Protein AF-A0A8C6PSN4-F1 (afdb_monomer_lite)

Secondary structure (DSSP, 8-state):
-PPPPHHHHHHHHHHHHTT--HHHHHHHTT--HHHHHHHHHHHHHHS--SPPPPPPPPPSS-HHHHHHHHHHHHH-TT--HHHHHHH-B-GGGPBPPHHHHHHHHHHTT----PPP------HHHHHHHHHHHHHHTT--HHHHTTPPP-------SSS--SS-THHHHHHHHHHHHHHHHHHHHHHHHHHHHHHHHHHHHHHHHHHHHHHHHHHIIIIIHHHHHHHHHHHHHHHHHHHHHHHHHHHHHHHHHHHHHHHHHHHHHHHHHHHHHHHHHHHHHHHHHHHHHHHHHHHHHHHHHHHHHHHHHHHHHHHHHHHHHHHHHHHHHHHHTTTHHHHTTT------

Organism: Nothobranchius furzeri (NCBI:txid105023)

Foldseek 3Di:
DDDDDLVLLVVLVVCVVVVDDLVVSCVVSVHDSVNSVVSNVCCVVPVDN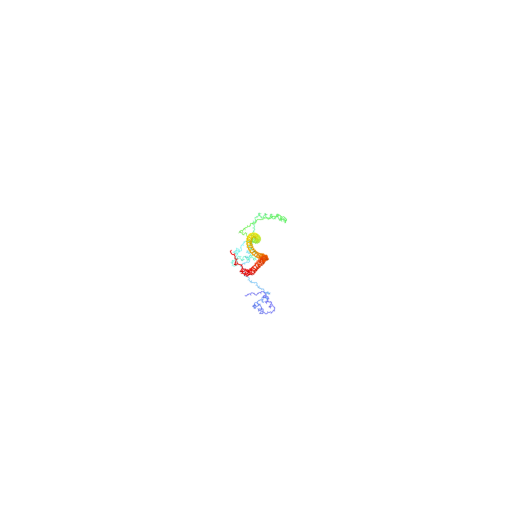DDDDDDDDDDQADPVLLVVLQVVCVVPVPDQLQVSQQVDQTPPRDRGDSVSSVVSCVVVVNDDDDDDDDPDQDPVNVVVVVVVCVVCVPPDPVVVVPDDDDDDDDDDDPDDPPPDPPCVVCVCVVCVVVVVVCCCVCCCVVVCVCCVCCVCVVCCVVVVVVVVVCCCVCVVVVVVVVVVVVCCVCVVCVCCVVVCCVVVVVCVCVVVVVVCVVVCVVVCVVCVVVVVVVVVVVCCVCCVVVVCVVVVVVVVVVVCVVCVVCCVVCVVVVVVVVVVPVVPVVVVVPDVVPDPPDPDPDDD

Sequence (348 aa):
MPQMPQALRECAIGMLTAGMSTRSVARALNVHFSTNSRLQRCFREYGSTSNRPHNRRRRVTTPAQDLHIQQVHLQDRLRPASQTAAETIGLQNQIISAQTVRNRLREAQLHARHPQRGLDLTPAHRRNRLERANAHIRWHLARWRGVLFTDESRFTLFRADGRICLHTYIHTYIHTYIHTYIQIYIHTYIHTYICLYIHTYIHTYIHTYIHTYIHLLIHTYIHTYIHTYIHTYIHTFAYTYIHILIHTYIYVCMYVCMYVCMYVCMYVCMYVCMYVCMHAYMHTYIHAYIYTYMYVCMHVCMHTYIHAYIHTYIHAYMHTYIHTYIHTYIHTYIHTYVYVCMYKYMYV

InterPro domains:
  IPR002492 Transposase, Tc1-like [PF01498] (93-137)
  IPR009057 Homedomain-like superfamily [SSF46689] (3-107)
  IPR036397 Ribonuclease H superfamily [G3DSA:3.30.420.10] (111-215)

Structure (mmCIF, N/CA/C/O backbone):
data_AF-A0A8C6PSN4-F1
#
_entry.id   AF-A0A8C6PSN4-F1
#
loop_
_atom_site.group_PDB
_atom_site.id
_atom_site.type_symbol
_atom_site.label_atom_id
_atom_site.label_alt_id
_atom_site.label_comp_id
_atom_site.label_asym_id
_atom_site.label_entity_id
_atom_site.label_seq_id
_atom_site.pdbx_PDB_ins_code
_atom_site.Cartn_x
_atom_site.Cartn_y
_atom_site.Cartn_z
_atom_site.occupancy
_atom_site.B_iso_or_equiv
_atom_site.auth_seq_id
_atom_site.auth_comp_id
_atom_site.auth_asym_id
_atom_site.auth_atom_id
_atom_site.pdbx_PDB_model_num
ATOM 1 N N . MET A 1 1 ? 11.276 -20.905 58.241 1.00 44.88 1 MET A N 1
ATOM 2 C CA . MET A 1 1 ? 11.661 -22.002 57.326 1.00 44.88 1 MET A CA 1
ATOM 3 C C . MET A 1 1 ? 10.583 -22.159 56.267 1.00 44.88 1 MET A C 1
ATOM 5 O O . MET A 1 1 ? 9.414 -22.074 56.638 1.00 44.88 1 MET A O 1
ATOM 9 N N . PRO A 1 2 ? 10.944 -22.343 54.987 1.00 61.19 2 PRO A N 1
ATOM 10 C CA . PRO A 1 2 ? 9.972 -22.625 53.935 1.00 61.19 2 PRO A CA 1
ATOM 11 C C . PRO A 1 2 ? 9.193 -23.905 54.264 1.00 61.19 2 PRO A C 1
ATOM 13 O O . PRO A 1 2 ? 9.747 -24.859 54.814 1.00 61.19 2 PRO A O 1
ATOM 16 N N . GLN A 1 3 ? 7.887 -23.899 53.989 1.00 74.00 3 GLN A N 1
ATOM 17 C CA . GLN A 1 3 ? 7.038 -25.068 54.214 1.00 74.00 3 GLN A CA 1
ATOM 18 C C . GLN A 1 3 ? 7.372 -26.149 53.185 1.00 74.00 3 GLN A C 1
ATOM 20 O O . GLN A 1 3 ? 7.525 -25.848 52.003 1.00 74.00 3 GLN A O 1
ATOM 25 N N . MET A 1 4 ? 7.460 -27.406 53.630 1.00 80.56 4 MET A N 1
ATOM 26 C CA . MET A 1 4 ? 7.663 -28.540 52.730 1.00 80.56 4 MET A CA 1
ATOM 27 C C . MET A 1 4 ? 6.480 -28.635 51.741 1.00 80.56 4 MET A C 1
ATOM 29 O O . MET A 1 4 ? 5.333 -28.694 52.203 1.00 80.56 4 MET A O 1
ATOM 33 N N . PRO A 1 5 ? 6.735 -28.664 50.419 1.00 87.38 5 PRO A N 1
ATOM 34 C CA . PRO A 1 5 ? 5.725 -28.900 49.389 1.00 87.38 5 PRO A CA 1
ATOM 35 C C . PRO A 1 5 ? 4.905 -30.168 49.644 1.00 87.38 5 PRO A C 1
ATOM 37 O O . PRO A 1 5 ? 5.421 -31.150 50.177 1.00 87.38 5 PRO A O 1
ATOM 40 N N . GLN A 1 6 ? 3.636 -30.170 49.226 1.00 86.75 6 GLN A N 1
ATOM 41 C CA . GLN A 1 6 ? 2.722 -31.292 49.472 1.00 86.75 6 GLN A CA 1
ATOM 42 C C . GLN A 1 6 ? 3.244 -32.621 48.901 1.00 86.75 6 GLN A C 1
ATOM 44 O O . GLN A 1 6 ? 3.261 -33.610 49.626 1.00 86.75 6 GLN A O 1
ATOM 49 N N . ALA A 1 7 ? 3.771 -32.617 47.673 1.00 87.50 7 ALA A N 1
ATOM 50 C CA . ALA A 1 7 ? 4.347 -33.807 47.044 1.00 87.50 7 ALA A CA 1
ATOM 51 C C . ALA A 1 7 ? 5.521 -34.396 47.850 1.00 87.50 7 ALA A C 1
ATOM 53 O O . ALA A 1 7 ? 5.628 -35.608 48.013 1.00 87.50 7 ALA A O 1
ATOM 54 N N . LEU A 1 8 ? 6.375 -33.538 48.423 1.00 88.50 8 LEU A N 1
ATOM 55 C CA . LEU A 1 8 ? 7.483 -33.982 49.272 1.00 88.50 8 LEU A CA 1
ATOM 56 C C . LEU A 1 8 ? 6.991 -34.547 50.611 1.00 88.50 8 LEU A C 1
ATOM 58 O O . LEU A 1 8 ? 7.598 -35.482 51.126 1.00 88.50 8 LEU A O 1
ATOM 62 N N . ARG A 1 9 ? 5.871 -34.046 51.151 1.00 88.38 9 ARG A N 1
ATOM 63 C CA . ARG A 1 9 ? 5.246 -3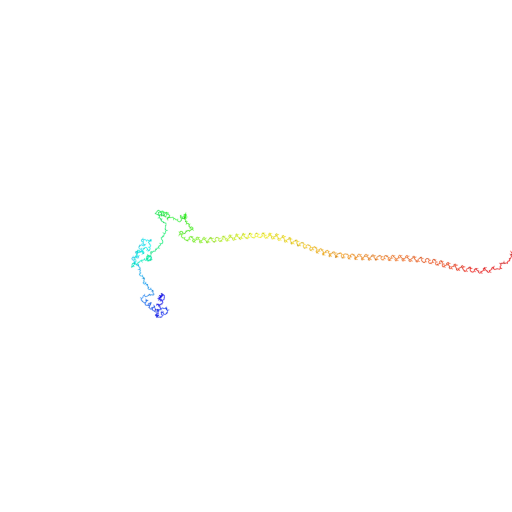4.618 52.356 1.00 88.38 9 ARG A CA 1
ATOM 64 C C . ARG A 1 9 ? 4.660 -36.001 52.101 1.00 88.38 9 ARG A C 1
ATOM 66 O O . ARG A 1 9 ? 4.833 -36.900 52.918 1.00 88.38 9 ARG A O 1
ATOM 73 N N . GLU A 1 10 ? 3.975 -36.171 50.978 1.00 90.06 10 GLU A N 1
ATOM 74 C CA . GLU A 1 10 ? 3.399 -37.457 50.575 1.00 90.06 10 GLU A CA 1
ATOM 75 C C . GLU A 1 10 ? 4.500 -38.478 50.279 1.00 90.06 10 GLU A C 1
ATOM 77 O O . GLU A 1 10 ? 4.451 -39.593 50.792 1.00 90.06 10 GLU A O 1
ATOM 82 N N . CYS A 1 11 ? 5.557 -38.065 49.574 1.00 90.12 11 CYS A N 1
ATOM 83 C CA . CYS A 1 11 ? 6.741 -38.885 49.332 1.00 90.12 11 CYS A CA 1
ATOM 84 C C . CYS A 1 11 ? 7.441 -39.291 50.642 1.00 90.12 11 CYS A C 1
ATOM 86 O O . CYS A 1 11 ? 7.750 -40.466 50.839 1.00 90.12 11 CYS A O 1
ATOM 88 N N . ALA A 1 12 ? 7.616 -38.354 51.585 1.00 89.31 12 ALA A N 1
ATOM 89 C CA . ALA A 1 12 ? 8.184 -38.644 52.901 1.00 89.31 12 ALA A CA 1
ATOM 90 C C . ALA A 1 12 ? 7.364 -39.691 53.666 1.00 89.31 12 ALA A C 1
ATOM 92 O O . ALA A 1 12 ? 7.932 -40.598 54.268 1.00 89.31 12 ALA A O 1
ATOM 93 N N . ILE A 1 13 ? 6.033 -39.594 53.637 1.00 89.31 13 ILE A N 1
ATOM 94 C CA . ILE A 1 13 ? 5.151 -40.564 54.295 1.00 89.31 13 ILE A CA 1
ATOM 95 C C . ILE A 1 13 ? 5.157 -41.911 53.563 1.00 89.31 13 ILE A C 1
ATOM 97 O O . ILE A 1 13 ? 5.203 -42.944 54.227 1.00 89.31 13 ILE A O 1
ATOM 101 N N . GLY A 1 14 ? 5.201 -41.924 52.229 1.00 90.06 14 GLY A N 1
ATOM 102 C CA . GLY A 1 14 ? 5.374 -43.141 51.429 1.00 90.06 14 GLY A CA 1
ATOM 103 C C . GLY A 1 14 ? 6.663 -43.890 51.785 1.00 90.06 14 GLY A C 1
ATOM 104 O O . GLY A 1 14 ? 6.638 -45.079 52.082 1.00 90.06 14 GLY A O 1
ATOM 105 N N . MET A 1 15 ? 7.788 -43.179 51.880 1.00 90.62 15 MET A N 1
ATOM 106 C CA . MET A 1 15 ? 9.064 -43.769 52.300 1.00 90.62 15 MET A CA 1
ATOM 107 C C . MET A 1 15 ? 9.024 -44.292 53.747 1.00 90.62 15 MET A C 1
ATOM 109 O O . MET A 1 15 ? 9.556 -45.360 54.044 1.00 90.62 15 MET A O 1
ATOM 113 N N . LEU A 1 16 ? 8.370 -43.566 54.659 1.00 89.25 16 LEU A N 1
ATOM 114 C CA . LEU A 1 16 ? 8.221 -43.984 56.058 1.00 89.25 16 LEU A CA 1
ATOM 115 C C . LEU A 1 16 ? 7.279 -45.185 56.232 1.00 89.25 16 LEU A C 1
ATOM 117 O O . LEU A 1 16 ? 7.489 -45.990 57.136 1.00 89.25 16 LEU A O 1
ATOM 121 N N . THR A 1 17 ? 6.242 -45.303 55.400 1.00 88.25 17 THR A N 1
ATOM 122 C CA . THR A 1 17 ? 5.313 -46.449 55.399 1.00 88.25 17 THR A CA 1
ATOM 123 C C . THR A 1 17 ? 5.934 -47.681 54.746 1.00 88.25 17 THR A C 1
ATOM 125 O O . THR A 1 17 ? 5.687 -48.788 55.210 1.00 88.25 17 THR A O 1
ATOM 128 N N . ALA A 1 18 ? 6.840 -47.493 53.781 1.00 90.69 18 ALA A N 1
ATOM 129 C CA . ALA A 1 18 ? 7.687 -48.545 53.214 1.00 90.69 18 ALA A CA 1
ATOM 130 C C . ALA A 1 18 ? 8.781 -49.068 54.177 1.00 90.69 18 ALA A C 1
ATOM 132 O O . ALA A 1 18 ? 9.614 -49.879 53.783 1.00 90.69 18 ALA A O 1
ATOM 133 N N . GLY A 1 19 ? 8.810 -48.605 55.434 1.00 88.38 19 GLY A N 1
ATOM 134 C CA . GLY A 1 19 ? 9.728 -49.092 56.469 1.00 88.38 19 GLY A CA 1
ATOM 135 C C . GLY A 1 19 ? 11.086 -48.383 56.527 1.00 88.38 19 GLY A C 1
ATOM 136 O O . GLY A 1 19 ? 11.951 -48.790 57.302 1.00 88.38 19 GLY A O 1
ATOM 137 N N . MET A 1 20 ? 11.302 -47.306 55.760 1.00 90.56 20 MET A N 1
ATOM 138 C CA . MET A 1 20 ? 12.556 -46.546 55.830 1.00 90.56 20 MET A CA 1
ATOM 139 C C . MET A 1 20 ? 12.675 -45.766 57.148 1.00 90.56 20 MET A C 1
ATOM 141 O O . MET A 1 20 ? 11.706 -45.198 57.656 1.00 90.56 20 MET A O 1
ATOM 145 N N . SER A 1 21 ? 13.895 -45.661 57.688 1.00 90.06 21 SER A N 1
ATOM 146 C CA . SER A 1 21 ? 14.136 -44.881 58.910 1.00 90.06 21 SER A CA 1
ATOM 147 C C . SER A 1 21 ? 13.915 -43.378 58.683 1.00 90.06 21 SER A C 1
ATOM 149 O O . SER A 1 21 ? 14.256 -42.833 57.630 1.00 90.06 21 SER A O 1
ATOM 151 N N . THR A 1 22 ? 13.431 -42.660 59.701 1.00 88.12 22 THR A N 1
ATOM 152 C CA . THR A 1 22 ? 13.202 -41.200 59.633 1.00 88.12 22 THR A CA 1
ATOM 153 C C . THR A 1 22 ? 14.457 -40.403 59.274 1.00 88.12 22 THR A C 1
ATOM 155 O O . THR A 1 22 ? 14.359 -39.380 58.594 1.00 88.12 22 THR A O 1
ATOM 158 N N . ARG A 1 23 ? 15.643 -40.885 59.672 1.00 88.12 23 ARG A N 1
ATOM 159 C CA . ARG A 1 23 ? 16.946 -40.305 59.306 1.00 88.12 23 ARG A CA 1
ATOM 160 C C . ARG A 1 23 ? 17.314 -40.565 57.845 1.00 88.12 23 ARG A C 1
ATOM 162 O O . ARG A 1 23 ? 17.850 -39.667 57.202 1.00 88.12 23 ARG A O 1
ATOM 169 N N . SER A 1 24 ? 17.004 -41.745 57.313 1.00 88.50 24 SER A N 1
ATOM 170 C CA . SER A 1 24 ? 17.227 -42.072 55.899 1.00 88.50 24 SER A CA 1
ATOM 171 C C . SER A 1 24 ? 16.339 -41.221 54.992 1.00 88.50 24 SER A C 1
ATOM 173 O O . SER A 1 24 ? 16.831 -40.634 54.035 1.00 88.50 24 SER A O 1
ATOM 175 N N . VAL A 1 25 ? 15.060 -41.062 55.349 1.00 89.25 25 VAL A N 1
ATOM 176 C CA . VAL A 1 25 ? 14.109 -40.212 54.609 1.00 89.25 25 VAL A CA 1
ATOM 177 C C . VAL A 1 25 ? 14.499 -38.731 54.680 1.00 89.25 25 VAL A C 1
ATOM 179 O O . VAL A 1 25 ? 14.405 -38.012 53.691 1.00 89.25 25 VAL A O 1
ATOM 182 N N . ALA A 1 26 ? 14.994 -38.267 55.832 1.00 89.69 26 ALA A N 1
ATOM 183 C CA . ALA A 1 26 ? 15.515 -36.907 56.000 1.00 89.69 26 ALA A CA 1
ATOM 184 C C . ALA A 1 26 ? 16.710 -36.611 55.079 1.00 89.69 26 ALA A C 1
ATOM 186 O O . ALA A 1 26 ? 16.761 -35.549 54.461 1.00 89.69 26 ALA A O 1
ATOM 187 N N . ARG A 1 27 ? 17.637 -37.569 54.945 1.00 88.81 27 ARG A N 1
ATOM 188 C CA . ARG A 1 27 ? 18.775 -37.469 54.019 1.00 88.81 27 ARG A CA 1
ATOM 189 C C . ARG A 1 27 ? 18.330 -37.523 52.557 1.00 88.81 27 ARG A C 1
ATOM 191 O O . ARG A 1 27 ? 18.785 -36.701 51.775 1.00 88.81 27 ARG A O 1
ATOM 198 N N . ALA A 1 28 ? 17.419 -38.435 52.212 1.00 88.12 28 ALA A N 1
ATOM 199 C CA . ALA A 1 28 ? 16.929 -38.612 50.844 1.00 88.12 28 ALA A CA 1
ATOM 200 C C . ALA A 1 28 ? 16.173 -37.382 50.314 1.00 88.12 28 ALA A C 1
ATOM 202 O O . ALA A 1 28 ? 16.332 -37.012 49.157 1.00 88.12 28 ALA A O 1
ATOM 203 N N . LEU A 1 29 ? 15.376 -36.730 51.166 1.00 87.19 29 LEU A N 1
ATOM 204 C CA . LEU A 1 29 ? 14.575 -35.563 50.784 1.00 87.19 29 LEU A CA 1
ATOM 205 C C . LEU A 1 29 ? 15.259 -34.225 51.094 1.00 87.19 29 LEU A C 1
ATOM 207 O O . LEU A 1 29 ? 14.655 -33.178 50.876 1.00 87.19 29 LEU A O 1
ATOM 211 N N . ASN A 1 30 ? 16.492 -34.248 51.612 1.00 89.00 30 ASN A N 1
ATOM 212 C CA . ASN A 1 30 ? 17.239 -33.075 52.072 1.00 89.00 30 ASN A CA 1
ATOM 213 C C . ASN A 1 30 ? 16.424 -32.166 53.018 1.00 89.00 30 ASN A C 1
ATOM 215 O O . ASN A 1 30 ? 16.378 -30.943 52.878 1.00 89.00 30 ASN A O 1
ATOM 219 N N . VAL A 1 31 ? 15.735 -32.774 53.987 1.00 86.44 31 VAL A N 1
ATOM 220 C CA . VAL A 1 31 ? 14.931 -32.059 54.985 1.00 86.44 31 VAL A CA 1
ATOM 221 C C . VAL A 1 31 ? 15.378 -32.460 56.382 1.00 86.44 31 VAL A C 1
ATOM 223 O O . VAL A 1 31 ? 15.663 -33.621 56.658 1.00 86.44 31 VAL A O 1
ATOM 226 N N . HIS A 1 32 ? 15.381 -31.500 57.306 1.00 88.69 32 HIS A N 1
ATOM 227 C CA . HIS A 1 32 ? 15.704 -31.759 58.702 1.00 88.69 32 HIS A CA 1
ATOM 228 C C . HIS A 1 32 ? 14.810 -32.855 59.317 1.00 88.69 32 HIS A C 1
ATOM 230 O O . HIS A 1 32 ? 13.582 -32.830 59.190 1.00 88.69 32 HIS A O 1
ATOM 236 N N . PHE A 1 33 ? 15.417 -33.798 60.044 1.00 86.44 33 PHE A N 1
ATOM 237 C CA . PHE A 1 33 ? 14.738 -34.986 60.581 1.00 86.44 33 PHE A CA 1
ATOM 238 C C . PHE A 1 33 ? 13.505 -34.659 61.441 1.00 86.44 33 PHE A C 1
ATOM 240 O O . PHE A 1 33 ? 12.522 -35.402 61.429 1.00 86.44 33 PHE A O 1
ATOM 247 N N . SER A 1 34 ? 13.529 -33.532 62.165 1.00 88.56 34 SER A N 1
ATOM 248 C CA . SER A 1 34 ? 12.411 -33.097 63.009 1.00 88.56 34 SER A CA 1
ATOM 249 C C . SER A 1 34 ? 11.162 -32.748 62.196 1.00 88.56 34 SER A C 1
ATOM 251 O O . SER A 1 34 ? 10.052 -32.951 62.682 1.00 88.56 34 SER A O 1
ATOM 253 N N . THR A 1 35 ? 11.311 -32.289 60.952 1.00 87.12 35 THR A N 1
ATOM 254 C CA . THR A 1 35 ? 10.189 -32.020 60.045 1.00 87.12 35 THR A CA 1
ATOM 255 C C . THR A 1 35 ? 9.504 -33.322 59.642 1.00 87.12 35 THR A C 1
ATOM 257 O O . THR A 1 35 ? 8.283 -33.409 59.740 1.00 87.12 35 THR A O 1
ATOM 260 N N . ASN A 1 36 ? 10.272 -34.359 59.290 1.00 87.88 36 ASN A N 1
ATOM 261 C CA . ASN A 1 36 ? 9.729 -35.680 58.955 1.00 87.88 36 ASN A CA 1
ATOM 262 C C . ASN A 1 36 ? 9.119 -36.374 60.177 1.00 87.88 36 ASN A C 1
ATOM 264 O O . ASN A 1 36 ? 8.066 -36.989 60.069 1.00 87.88 36 ASN A O 1
ATOM 268 N N . SER A 1 37 ? 9.725 -36.216 61.357 1.00 87.44 37 SER A N 1
ATOM 269 C CA . SER A 1 37 ? 9.168 -36.725 62.615 1.00 87.44 37 SER A CA 1
ATOM 270 C C . SER A 1 37 ? 7.828 -36.059 62.963 1.00 87.44 37 SER A C 1
ATOM 272 O O . SER A 1 37 ? 6.856 -36.748 63.274 1.00 87.44 37 SER A O 1
ATOM 274 N N . ARG A 1 38 ? 7.734 -34.725 62.839 1.00 87.38 38 ARG A N 1
ATOM 275 C CA . ARG A 1 38 ? 6.472 -33.988 63.026 1.00 87.38 38 ARG A CA 1
ATOM 276 C C . ARG A 1 38 ? 5.431 -34.388 61.986 1.00 87.38 38 ARG A C 1
ATOM 278 O O . ARG A 1 38 ? 4.275 -34.562 62.350 1.00 87.38 38 ARG A O 1
ATOM 285 N N . LEU A 1 39 ? 5.835 -34.553 60.728 1.00 87.69 39 LEU A N 1
ATOM 286 C CA . LEU A 1 39 ? 4.959 -34.981 59.641 1.00 87.69 39 LEU A CA 1
ATOM 287 C C . LEU A 1 39 ? 4.409 -36.393 59.881 1.00 87.69 39 LEU A C 1
ATOM 289 O O . LEU A 1 39 ? 3.204 -36.591 59.774 1.00 87.69 39 LEU A O 1
ATOM 293 N N . GLN A 1 40 ? 5.261 -37.344 60.271 1.00 88.31 40 GLN A N 1
ATOM 294 C CA . GLN A 1 40 ? 4.860 -38.712 60.600 1.00 88.31 40 GLN A CA 1
ATOM 295 C C . GLN A 1 40 ? 3.883 -38.744 61.777 1.00 88.31 40 GLN A C 1
ATOM 297 O O . GLN A 1 40 ? 2.886 -39.458 61.725 1.00 88.31 40 GLN A O 1
ATOM 302 N N . ARG A 1 41 ? 4.142 -37.946 62.821 1.00 87.50 41 ARG A N 1
ATOM 303 C CA . ARG A 1 41 ? 3.228 -37.804 63.959 1.00 87.50 41 ARG A CA 1
ATOM 304 C C . ARG A 1 41 ? 1.878 -37.235 63.522 1.00 87.50 41 ARG A C 1
ATOM 306 O O . ARG A 1 41 ? 0.852 -37.839 63.806 1.00 87.50 41 ARG A O 1
ATOM 313 N N . CYS A 1 42 ? 1.877 -36.133 62.772 1.00 83.94 42 CYS A N 1
ATOM 314 C CA . CYS A 1 42 ? 0.649 -35.542 62.239 1.00 83.94 42 CYS A CA 1
ATOM 315 C C . CYS A 1 42 ? -0.129 -36.523 61.345 1.00 83.94 42 CYS A C 1
ATOM 317 O O . CYS A 1 42 ? -1.353 -36.561 61.410 1.00 83.94 42 CYS A O 1
ATOM 319 N N . PHE A 1 43 ? 0.561 -37.329 60.535 1.00 88.31 43 PHE A N 1
ATOM 320 C CA . PHE A 1 43 ? -0.084 -38.326 59.686 1.00 88.31 43 PHE A CA 1
ATOM 321 C C . PHE A 1 43 ? -0.694 -39.475 60.495 1.00 88.31 43 PHE A C 1
ATOM 323 O O . PHE A 1 43 ? -1.811 -39.883 60.209 1.00 88.31 43 PHE A O 1
ATOM 330 N N . ARG A 1 44 ? -0.015 -39.956 61.544 1.00 86.56 44 ARG A N 1
ATOM 331 C CA . ARG A 1 44 ? -0.570 -40.981 62.445 1.00 86.56 44 ARG A CA 1
ATOM 332 C C . ARG A 1 44 ? -1.795 -40.489 63.213 1.00 86.56 44 ARG A C 1
ATOM 334 O O . ARG A 1 44 ? -2.723 -41.257 63.414 1.00 86.56 44 ARG A O 1
ATOM 341 N N . GLU A 1 45 ? -1.790 -39.229 63.642 1.00 87.25 45 GLU A N 1
ATOM 342 C CA . GLU A 1 45 ? -2.878 -38.661 64.447 1.00 87.25 45 GLU A CA 1
ATOM 343 C C . GLU A 1 45 ? -4.110 -38.260 63.613 1.00 87.25 45 GLU A C 1
ATOM 345 O O . GLU A 1 45 ? -5.226 -38.361 64.107 1.00 87.25 45 GLU A O 1
ATOM 350 N N . TYR A 1 46 ? -3.937 -37.798 62.366 1.00 83.50 46 TYR A N 1
ATOM 351 C CA . TYR A 1 46 ? -5.034 -37.204 61.575 1.00 83.50 46 TYR A CA 1
ATOM 352 C C . TYR A 1 46 ? -5.205 -37.796 60.170 1.00 83.50 46 TYR A C 1
ATOM 354 O O . TYR A 1 46 ? -6.090 -37.362 59.437 1.00 83.50 46 TYR A O 1
ATOM 362 N N . GLY A 1 47 ? -4.338 -38.717 59.741 1.00 82.75 47 GLY A N 1
ATOM 363 C CA . GLY A 1 47 ? -4.406 -39.354 58.420 1.00 82.75 47 GLY A CA 1
ATOM 364 C C . GLY A 1 47 ? -4.167 -38.422 57.225 1.00 82.75 47 GLY A C 1
ATOM 365 O O . GLY A 1 47 ? -4.387 -38.826 56.089 1.00 82.75 47 GLY A O 1
ATOM 366 N N . SER A 1 48 ? -3.733 -37.174 57.444 1.00 84.12 48 SER A N 1
ATOM 367 C CA . SER A 1 48 ? -3.594 -36.167 56.384 1.00 84.12 48 SER A CA 1
ATOM 368 C C . SER A 1 48 ? -2.216 -35.513 56.360 1.00 84.12 48 SER A C 1
ATOM 370 O O . SER A 1 48 ? -1.611 -35.226 57.394 1.00 84.12 48 SER A O 1
ATOM 372 N N . THR A 1 49 ? -1.741 -35.238 55.145 1.00 81.62 49 THR A N 1
ATOM 373 C CA . THR A 1 49 ? -0.480 -34.538 54.846 1.00 81.62 49 THR A CA 1
ATOM 374 C C . THR A 1 49 ? -0.694 -33.045 54.578 1.00 81.62 49 THR A C 1
ATOM 376 O O . THR A 1 49 ? 0.266 -32.311 54.335 1.00 81.62 49 THR A O 1
ATOM 379 N N . SER A 1 50 ? -1.948 -32.583 54.589 1.00 82.44 50 SER A N 1
ATOM 380 C CA . SER A 1 50 ? -2.312 -31.213 54.231 1.00 82.44 50 SER A CA 1
ATOM 381 C C . SER A 1 50 ? -1.950 -30.209 55.324 1.00 82.44 50 SER A C 1
ATOM 383 O O . SER A 1 50 ? -1.964 -30.504 56.520 1.00 82.44 50 SER A O 1
ATOM 385 N N . ASN A 1 51 ? -1.648 -28.977 54.908 1.00 81.00 51 ASN A N 1
ATOM 386 C CA . ASN A 1 51 ? -1.455 -27.874 55.844 1.00 81.00 51 ASN A CA 1
ATOM 387 C C . ASN A 1 51 ? -2.771 -27.544 56.547 1.00 81.00 51 ASN A C 1
ATOM 389 O O . ASN A 1 51 ? -3.820 -27.457 55.912 1.00 81.00 51 ASN A O 1
ATOM 393 N N . ARG A 1 52 ? -2.699 -27.276 57.850 1.00 77.62 52 ARG A N 1
ATOM 394 C CA . ARG A 1 52 ? -3.860 -26.792 58.596 1.00 77.62 52 ARG A CA 1
ATOM 395 C C . ARG A 1 52 ? -4.158 -25.335 58.243 1.00 77.62 52 ARG A C 1
ATOM 397 O O . ARG A 1 52 ? -3.215 -24.559 58.054 1.00 77.62 52 ARG A O 1
ATOM 404 N N . PRO A 1 53 ? -5.442 -24.943 58.193 1.00 76.56 53 PRO A N 1
ATOM 405 C CA . PRO A 1 53 ? -5.804 -23.545 58.042 1.00 76.56 53 PRO A CA 1
ATOM 406 C C . PRO A 1 53 ? -5.229 -22.740 59.210 1.00 76.56 53 PRO A C 1
ATOM 408 O O . PRO A 1 53 ? -5.313 -23.142 60.370 1.00 76.56 53 PRO A O 1
ATOM 411 N N . HIS A 1 54 ? -4.608 -21.607 58.895 1.00 77.12 54 HIS A N 1
ATOM 412 C CA . HIS A 1 54 ? -4.071 -20.716 59.913 1.00 77.12 54 HIS A CA 1
ATOM 413 C C . HIS A 1 54 ? -5.204 -19.932 60.584 1.00 77.12 54 HIS A C 1
ATOM 415 O O . HIS A 1 54 ? -6.179 -19.558 59.923 1.00 77.12 54 HIS A O 1
ATOM 421 N N . ASN A 1 55 ? -5.055 -19.642 61.879 1.00 81.19 55 ASN A N 1
ATOM 422 C CA . ASN A 1 55 ? -5.985 -18.768 62.583 1.00 81.19 55 ASN A CA 1
ATOM 423 C C . ASN A 1 55 ? -6.015 -17.408 61.886 1.00 81.19 55 ASN A C 1
ATOM 425 O O . ASN A 1 55 ? -5.005 -16.709 61.791 1.00 81.19 55 ASN A O 1
ATOM 429 N N . ARG A 1 56 ? -7.188 -17.039 61.367 1.00 75.81 56 ARG A N 1
ATOM 430 C CA . ARG A 1 56 ? -7.378 -15.731 60.748 1.00 75.81 56 ARG A CA 1
ATOM 431 C C . ARG A 1 56 ? -7.406 -14.666 61.836 1.00 75.81 56 ARG A C 1
ATOM 433 O O . ARG A 1 56 ? -7.933 -14.879 62.928 1.00 75.81 56 ARG A O 1
ATOM 440 N N . ARG A 1 57 ? -6.869 -13.492 61.512 1.00 81.62 57 ARG A N 1
ATOM 441 C CA . ARG A 1 57 ? -6.992 -12.300 62.353 1.00 81.62 57 ARG A CA 1
ATOM 442 C C . ARG A 1 57 ? -8.475 -12.010 62.616 1.00 81.62 57 ARG A C 1
ATOM 444 O O . ARG A 1 57 ? -9.297 -12.124 61.705 1.00 81.62 57 ARG A O 1
ATOM 451 N N . ARG A 1 58 ? -8.808 -11.632 63.856 1.00 80.94 58 ARG A N 1
ATOM 452 C CA . ARG A 1 58 ? -10.176 -11.244 64.238 1.00 80.94 58 ARG A CA 1
ATOM 453 C C . ARG A 1 58 ? -10.657 -10.067 63.379 1.00 80.94 58 ARG A C 1
ATOM 455 O O . ARG A 1 58 ? -9.870 -9.181 63.044 1.00 80.94 58 ARG A O 1
ATOM 462 N N . ARG A 1 59 ? -11.941 -10.089 63.006 1.00 84.62 59 ARG A N 1
ATOM 463 C CA . ARG A 1 59 ? -12.593 -9.020 62.234 1.00 84.62 59 ARG A CA 1
ATOM 464 C C . ARG A 1 59 ? -12.791 -7.777 63.110 1.00 84.62 59 ARG A C 1
ATOM 466 O O . ARG A 1 59 ? -12.921 -7.894 64.323 1.00 84.62 59 ARG A O 1
ATOM 473 N N . VAL A 1 60 ? -12.820 -6.608 62.469 1.00 85.75 60 VAL A N 1
ATOM 474 C CA . VAL A 1 60 ? -13.084 -5.303 63.113 1.00 85.75 60 VAL A CA 1
ATOM 475 C C . VAL A 1 60 ? -14.588 -5.064 63.313 1.00 85.75 60 VAL A C 1
ATOM 477 O O . VAL A 1 60 ? -14.980 -4.274 64.164 1.00 85.75 60 VAL A O 1
ATOM 480 N N . THR A 1 61 ? -15.439 -5.761 62.558 1.00 86.94 61 THR A N 1
ATOM 481 C CA . THR A 1 61 ? -16.900 -5.645 62.626 1.00 86.94 61 THR A CA 1
ATOM 482 C C . THR A 1 61 ? -17.541 -6.862 63.285 1.00 86.94 61 THR A C 1
ATOM 484 O O . THR A 1 61 ? -17.011 -7.977 63.216 1.00 86.94 61 THR A O 1
ATOM 487 N N . THR A 1 62 ? -18.696 -6.650 63.920 1.00 89.31 62 THR A N 1
ATOM 488 C CA . THR A 1 62 ? -19.555 -7.733 64.419 1.00 89.31 62 THR A CA 1
ATOM 489 C C . THR A 1 62 ? -20.522 -8.224 63.337 1.00 89.31 62 THR A C 1
ATOM 491 O O . THR A 1 62 ? -20.859 -7.469 62.425 1.00 89.31 62 THR A O 1
ATOM 494 N N . PRO A 1 63 ? -21.047 -9.460 63.442 1.00 89.12 63 PRO A N 1
ATOM 495 C CA . PRO A 1 63 ? -22.080 -9.946 62.523 1.00 89.12 63 PRO A CA 1
ATOM 496 C C . PRO A 1 63 ? -23.326 -9.043 62.447 1.00 89.12 63 PRO A C 1
ATOM 498 O O . PRO A 1 63 ? -23.899 -8.884 61.374 1.00 89.12 63 PRO A O 1
ATOM 501 N N . ALA A 1 64 ? -23.720 -8.403 63.554 1.00 89.12 64 ALA A N 1
ATOM 502 C CA . ALA A 1 64 ? -24.844 -7.464 63.578 1.00 89.12 64 ALA A CA 1
ATOM 503 C C . ALA A 1 64 ? -24.547 -6.171 62.793 1.00 89.12 64 ALA A C 1
ATOM 505 O O . ALA A 1 64 ? -25.401 -5.676 62.061 1.00 89.12 64 ALA A O 1
ATOM 506 N N . GLN A 1 65 ? -23.318 -5.655 62.892 1.00 89.38 65 GLN A N 1
ATOM 507 C CA . GLN A 1 65 ? -22.866 -4.508 62.098 1.00 89.38 65 GLN A CA 1
ATOM 508 C C . GLN A 1 65 ? -22.777 -4.857 60.609 1.00 89.38 65 GLN A C 1
ATOM 510 O O . GLN A 1 65 ? -23.158 -4.045 59.770 1.00 89.38 65 GLN A O 1
ATOM 515 N N . ASP A 1 66 ? -22.331 -6.071 60.273 1.00 92.06 66 ASP A N 1
ATOM 516 C CA . ASP A 1 66 ? -22.285 -6.555 58.889 1.00 92.06 66 ASP A CA 1
ATOM 517 C C . ASP A 1 66 ? -23.695 -6.601 58.271 1.00 92.06 66 ASP A C 1
ATOM 519 O O . ASP A 1 66 ? -23.876 -6.170 57.131 1.00 92.06 66 ASP A O 1
ATOM 523 N N . LEU A 1 67 ? -24.704 -7.047 59.031 1.00 91.62 67 LEU A N 1
ATOM 524 C CA . LEU A 1 67 ? -26.110 -7.020 58.607 1.00 91.62 67 LEU A CA 1
ATOM 525 C C . LEU A 1 67 ? -26.639 -5.593 58.437 1.00 91.62 67 LEU A C 1
ATOM 527 O O . LEU A 1 67 ? -27.291 -5.301 57.435 1.00 91.62 67 LEU A O 1
ATOM 531 N N . HIS A 1 68 ? -26.324 -4.689 59.367 1.00 91.56 68 HIS A N 1
ATOM 532 C CA . HIS A 1 68 ? -26.711 -3.283 59.255 1.00 91.56 68 HIS A CA 1
ATOM 533 C C . HIS A 1 68 ? -26.126 -2.633 57.990 1.00 91.56 68 HIS A C 1
ATOM 535 O O . HIS A 1 68 ? -26.852 -2.006 57.218 1.00 91.56 68 HIS A O 1
ATOM 541 N N . ILE A 1 69 ? -24.835 -2.862 57.715 1.00 91.50 69 ILE A N 1
ATOM 542 C CA . ILE A 1 69 ? -24.158 -2.389 56.498 1.00 91.50 69 ILE A CA 1
ATOM 543 C C . ILE A 1 69 ? -24.887 -2.870 55.234 1.00 91.50 69 ILE A C 1
ATOM 545 O O . ILE A 1 69 ? -25.060 -2.089 54.294 1.00 91.50 69 ILE A O 1
ATOM 549 N N . GLN A 1 70 ? -25.316 -4.136 55.203 1.00 93.44 70 GLN A N 1
ATOM 550 C CA . GLN A 1 70 ? -26.051 -4.707 54.071 1.00 93.44 70 GLN A CA 1
ATOM 551 C C . GLN A 1 70 ? -27.435 -4.069 53.908 1.00 93.44 70 GLN A C 1
ATOM 553 O O . GLN A 1 70 ? -27.786 -3.653 52.806 1.00 93.44 70 GLN A O 1
ATOM 558 N N . GLN A 1 71 ? -28.208 -3.955 54.991 1.00 92.56 71 GLN A N 1
ATOM 559 C CA . GLN A 1 71 ? -29.567 -3.402 54.958 1.00 92.56 71 GLN A CA 1
ATOM 560 C C . GLN A 1 71 ? -29.591 -1.955 54.465 1.00 92.56 71 GLN A C 1
ATOM 562 O O . GLN A 1 71 ? -30.402 -1.614 53.605 1.00 92.56 71 GLN A O 1
ATOM 567 N N . VAL A 1 72 ? -28.660 -1.127 54.944 1.00 92.38 72 VAL A N 1
ATOM 568 C CA . VAL A 1 72 ? -28.558 0.281 54.541 1.00 92.38 72 VAL A CA 1
ATOM 569 C C . VAL A 1 72 ? -28.333 0.421 53.027 1.00 92.38 72 VAL A C 1
ATOM 571 O O . VAL A 1 72 ? -28.976 1.251 52.390 1.00 92.38 72 VAL A O 1
ATOM 574 N N . HIS A 1 73 ? -27.496 -0.431 52.423 1.00 93.31 73 HIS A N 1
ATOM 575 C CA . HIS A 1 73 ? -27.240 -0.404 50.973 1.00 93.31 73 HIS A CA 1
ATOM 576 C C . HIS A 1 73 ? -28.338 -1.084 50.135 1.00 93.31 73 HIS A C 1
ATOM 578 O O . HIS A 1 73 ? -28.406 -0.880 48.922 1.00 93.31 73 HIS A O 1
ATOM 584 N N . LEU A 1 74 ? -29.199 -1.905 50.747 1.00 92.50 74 LEU A N 1
ATOM 585 C CA . LEU A 1 74 ? -30.386 -2.455 50.083 1.00 92.50 74 LEU A CA 1
ATOM 586 C C . LEU A 1 74 ? -31.530 -1.436 50.025 1.00 92.50 74 LEU A C 1
ATOM 588 O O . LEU A 1 74 ? -32.247 -1.397 49.023 1.00 92.50 74 LEU A O 1
ATOM 592 N N . GLN A 1 75 ? -31.679 -0.624 51.075 1.00 92.44 75 GLN A N 1
ATOM 593 C CA . GLN A 1 75 ? -32.655 0.466 51.139 1.00 92.44 75 GLN A CA 1
ATOM 594 C C . GLN A 1 75 ? -32.255 1.630 50.228 1.00 92.44 75 GLN A C 1
ATOM 596 O O . GLN A 1 75 ? -33.065 2.083 49.423 1.00 92.44 75 GLN A O 1
ATOM 601 N N . ASP A 1 76 ? -30.995 2.064 50.304 1.00 91.25 76 ASP A N 1
ATOM 602 C CA . ASP A 1 76 ? -30.440 3.103 49.442 1.00 91.25 76 ASP A CA 1
ATOM 603 C C . ASP A 1 76 ? -29.274 2.552 48.616 1.00 91.25 76 ASP A C 1
ATOM 605 O O . ASP A 1 76 ? -28.130 2.452 49.066 1.00 91.25 76 ASP A O 1
ATOM 609 N N . ARG A 1 77 ? -29.578 2.205 47.363 1.00 88.38 77 ARG A N 1
ATOM 610 C CA . ARG A 1 77 ? -28.616 1.593 46.436 1.00 88.38 77 ARG A CA 1
ATOM 611 C C . ARG A 1 77 ? -27.547 2.563 45.928 1.00 88.38 77 ARG A C 1
ATOM 613 O O . ARG A 1 77 ? -26.572 2.102 45.336 1.00 88.38 77 ARG A O 1
ATOM 620 N N . LEU A 1 78 ? -27.737 3.875 46.093 1.00 89.56 78 LEU A N 1
ATOM 621 C CA . LEU A 1 78 ? -26.796 4.903 45.631 1.00 89.56 78 LEU A CA 1
ATOM 622 C C . LEU A 1 78 ? -25.880 5.407 46.751 1.00 89.56 78 LEU A C 1
ATOM 624 O O . LEU A 1 78 ? -24.955 6.177 46.484 1.00 89.56 78 LEU A O 1
ATOM 628 N N . ARG A 1 79 ? -26.095 4.942 47.986 1.00 90.50 79 ARG A N 1
ATOM 629 C CA . ARG A 1 79 ? -25.289 5.327 49.139 1.00 90.50 79 ARG A CA 1
ATOM 630 C C . ARG A 1 79 ? -23.818 4.919 48.961 1.00 90.50 79 ARG A C 1
ATOM 632 O O . ARG A 1 79 ? -23.528 3.758 48.651 1.00 90.50 79 ARG A O 1
ATOM 639 N N . PRO A 1 80 ? -22.856 5.830 49.185 1.00 92.44 80 PRO A N 1
ATOM 640 C CA . PRO A 1 80 ? -21.443 5.499 49.111 1.00 92.44 80 PRO A CA 1
ATOM 641 C C . PRO A 1 80 ? -20.968 4.770 50.375 1.00 92.44 80 PRO A C 1
ATOM 643 O O . PRO A 1 80 ? -21.275 5.152 51.504 1.00 92.44 80 PRO A O 1
ATOM 646 N N . ALA A 1 81 ? -20.097 3.777 50.188 1.00 92.19 81 ALA A N 1
ATOM 647 C CA . ALA A 1 81 ? -19.525 3.000 51.291 1.00 92.19 81 ALA A CA 1
ATOM 648 C C . ALA A 1 81 ? -18.717 3.843 52.303 1.00 92.19 81 ALA A C 1
ATOM 650 O O . ALA A 1 81 ? -18.519 3.406 53.433 1.00 92.19 81 ALA A O 1
ATOM 651 N N . SER A 1 82 ? -18.229 5.027 51.911 1.00 93.00 82 SER A N 1
ATOM 652 C CA . SER A 1 82 ? -17.544 5.972 52.806 1.00 93.00 82 SER A CA 1
ATOM 653 C C . SER A 1 82 ? -18.478 6.578 53.847 1.00 93.00 82 SER A C 1
ATOM 655 O O . SER A 1 82 ? -18.076 6.727 54.996 1.00 93.00 82 SER A O 1
ATOM 657 N N . GLN A 1 83 ? -19.718 6.879 53.463 1.00 92.56 83 GLN A N 1
ATOM 658 C CA . GLN A 1 83 ? -20.712 7.442 54.369 1.00 92.56 83 GLN A CA 1
ATOM 659 C C . GLN A 1 83 ? -21.110 6.414 55.428 1.00 92.56 83 GLN A C 1
ATOM 661 O O . GLN A 1 83 ? -21.031 6.696 56.618 1.00 92.56 83 GLN A O 1
ATOM 666 N N . THR A 1 84 ? -21.414 5.182 55.011 1.00 91.19 84 THR A N 1
ATOM 667 C CA . THR A 1 84 ? -21.710 4.097 55.958 1.00 91.19 84 THR A CA 1
ATOM 668 C C . THR A 1 84 ? -20.526 3.804 56.877 1.00 91.19 84 THR A C 1
ATOM 670 O O . THR A 1 84 ? -20.725 3.561 58.059 1.00 91.19 84 THR A O 1
ATOM 673 N N . ALA A 1 85 ? -19.289 3.867 56.373 1.00 91.06 85 ALA A N 1
ATOM 674 C CA . ALA A 1 85 ? -18.098 3.657 57.196 1.00 91.06 85 ALA A CA 1
ATOM 675 C C . ALA A 1 85 ? -17.932 4.712 58.303 1.00 91.06 85 ALA A C 1
ATOM 677 O O . ALA A 1 85 ? -17.471 4.368 59.388 1.00 91.06 85 ALA A O 1
ATOM 678 N N . ALA A 1 86 ? -18.311 5.966 58.036 1.00 87.94 86 ALA A N 1
ATOM 679 C CA . ALA A 1 86 ? -18.261 7.051 59.015 1.00 87.94 86 ALA A CA 1
ATOM 680 C C . ALA A 1 86 ? -19.333 6.913 60.111 1.00 87.94 86 ALA A C 1
ATOM 682 O O . ALA A 1 86 ? -19.105 7.313 61.247 1.00 87.94 86 ALA A O 1
ATOM 683 N N . GLU A 1 87 ? -20.487 6.336 59.777 1.00 87.31 87 GLU A N 1
ATOM 684 C CA . GLU A 1 87 ? -21.619 6.170 60.699 1.00 87.31 87 GLU A CA 1
ATOM 685 C C . GLU A 1 87 ? -21.503 4.904 61.557 1.00 87.31 87 GLU A C 1
ATOM 687 O O . GLU A 1 87 ? -21.981 4.864 62.689 1.00 87.31 87 GLU A O 1
ATOM 692 N N . THR A 1 88 ? -20.857 3.855 61.041 1.00 83.44 88 THR A N 1
ATOM 693 C CA . THR A 1 88 ? -20.660 2.606 61.782 1.00 83.44 88 THR A CA 1
ATOM 694 C C . THR A 1 88 ? -19.400 2.667 62.644 1.00 83.44 88 THR A C 1
ATOM 696 O O . THR A 1 88 ? -18.284 2.663 62.124 1.00 83.44 88 THR A O 1
ATOM 699 N N . ILE A 1 89 ? -19.560 2.640 63.967 1.00 76.44 89 ILE A N 1
ATOM 700 C CA . ILE A 1 89 ? -18.443 2.480 64.909 1.00 76.44 89 ILE A CA 1
ATOM 701 C C . ILE A 1 89 ? -18.088 0.988 65.006 1.00 76.44 89 ILE A C 1
ATOM 703 O O . ILE A 1 89 ? -18.957 0.154 65.259 1.00 76.44 89 ILE A O 1
ATOM 707 N N . GLY A 1 90 ? -16.821 0.628 64.785 1.00 73.50 90 GLY A N 1
ATOM 708 C CA . GLY A 1 90 ? -16.336 -0.753 64.855 1.00 73.50 90 GLY A CA 1
ATOM 709 C C . GLY A 1 90 ? -16.160 -1.281 66.277 1.00 73.50 90 GLY A C 1
ATOM 710 O O . GLY A 1 90 ? -16.366 -0.578 67.268 1.00 73.50 90 GLY A O 1
ATOM 711 N N . LEU A 1 91 ? -15.754 -2.548 66.388 1.00 75.06 91 LEU A N 1
ATOM 712 C CA . LEU A 1 91 ? -15.376 -3.146 67.669 1.00 75.06 91 LEU A CA 1
ATOM 713 C C . LEU A 1 91 ? -14.305 -2.289 68.362 1.00 75.06 91 LEU A C 1
ATOM 715 O O . LEU A 1 91 ? -13.365 -1.824 67.719 1.00 75.06 91 LEU A O 1
ATOM 719 N N . GLN A 1 92 ? -14.438 -2.106 69.680 1.00 71.75 92 GLN A N 1
ATOM 720 C CA . GLN A 1 92 ? -13.505 -1.325 70.510 1.00 71.75 92 GLN A CA 1
ATOM 721 C C . GLN A 1 92 ? -13.394 0.158 70.106 1.00 71.75 92 GLN A C 1
ATOM 723 O O . GLN A 1 92 ? -12.330 0.757 70.247 1.00 71.75 92 GLN A O 1
ATOM 728 N N . ASN A 1 93 ? -14.485 0.755 69.613 1.00 74.31 93 ASN A N 1
ATOM 729 C CA . ASN A 1 93 ? -14.542 2.169 69.223 1.00 74.31 93 ASN A CA 1
ATOM 730 C C . ASN A 1 93 ? -13.589 2.543 68.067 1.00 74.31 93 ASN A C 1
ATOM 732 O O . ASN A 1 93 ? -13.209 3.701 67.906 1.00 74.31 93 ASN A O 1
ATOM 736 N N . GLN A 1 94 ? -13.189 1.561 67.253 1.00 77.19 94 GLN A N 1
ATOM 737 C CA . GLN A 1 94 ? -12.324 1.789 66.097 1.00 77.19 94 GLN A CA 1
ATOM 738 C C . GLN A 1 94 ? -13.132 2.266 64.889 1.00 77.19 94 GLN A C 1
ATOM 740 O O . GLN A 1 94 ? -14.190 1.719 64.573 1.00 77.19 94 GLN A O 1
ATOM 745 N N . ILE A 1 95 ? -12.599 3.251 64.168 1.00 80.44 95 ILE A N 1
ATOM 746 C CA . ILE A 1 95 ? -13.198 3.739 62.923 1.00 80.44 95 ILE A CA 1
ATOM 747 C C . ILE A 1 95 ? -13.033 2.670 61.839 1.00 80.44 95 ILE A C 1
ATOM 749 O O . ILE A 1 95 ? -11.937 2.152 61.600 1.00 80.44 95 ILE A O 1
ATOM 753 N N . ILE A 1 96 ? -14.132 2.333 61.168 1.00 88.19 96 ILE A N 1
ATOM 754 C CA . ILE A 1 96 ? -14.138 1.358 60.081 1.00 88.19 96 ILE A CA 1
ATOM 755 C C . ILE A 1 96 ? -13.714 2.054 58.783 1.00 88.19 96 ILE A C 1
ATOM 757 O O . ILE A 1 96 ? -14.143 3.159 58.472 1.00 88.19 96 ILE A O 1
ATOM 761 N N . SER A 1 97 ? -12.880 1.396 57.974 1.00 91.56 97 SER A N 1
ATOM 762 C CA . SER A 1 97 ? -12.537 1.912 56.644 1.00 91.56 97 SER A CA 1
ATOM 763 C C . SER A 1 97 ? -13.653 1.650 55.622 1.00 91.56 97 SER A C 1
ATOM 765 O O . SER A 1 97 ? -14.299 0.598 55.637 1.00 91.56 97 SER A O 1
ATOM 767 N N . ALA A 1 98 ? -13.795 2.524 54.622 1.00 92.19 98 ALA A N 1
ATOM 768 C CA . ALA A 1 98 ? -14.695 2.291 53.484 1.00 92.19 98 ALA A CA 1
ATOM 769 C C . ALA A 1 98 ? -14.374 0.992 52.709 1.00 92.19 98 ALA A C 1
ATOM 771 O O . ALA A 1 98 ? -15.239 0.416 52.047 1.00 92.19 98 ALA A O 1
ATOM 772 N N . GLN A 1 99 ? -13.125 0.510 52.764 1.00 93.06 99 GLN A N 1
ATOM 773 C CA . GLN A 1 99 ? -12.739 -0.781 52.184 1.00 93.06 99 GLN A CA 1
ATOM 774 C C . GLN A 1 99 ? -13.316 -1.950 52.981 1.00 93.06 99 GLN A C 1
ATOM 776 O O . GLN A 1 99 ? -13.737 -2.938 52.383 1.00 93.06 99 GLN A O 1
ATOM 781 N N . THR A 1 100 ? -13.372 -1.834 54.308 1.00 91.75 100 THR A N 1
ATOM 782 C CA . THR A 1 100 ? -13.994 -2.839 55.171 1.00 91.75 100 THR A CA 1
ATOM 783 C C . THR A 1 100 ? -15.461 -2.999 54.798 1.00 91.75 100 THR A C 1
ATOM 785 O O . THR A 1 100 ? -15.866 -4.120 54.507 1.00 91.75 100 THR A O 1
ATOM 788 N N . VAL A 1 101 ? -16.209 -1.894 54.683 1.00 92.50 101 VAL A N 1
ATOM 789 C CA . VAL A 1 101 ? -17.613 -1.878 54.229 1.00 92.50 101 VAL A CA 1
ATOM 790 C C . VAL A 1 101 ? -17.758 -2.542 52.856 1.00 92.50 101 VAL A C 1
ATOM 792 O O . VAL A 1 101 ? -18.549 -3.468 52.700 1.00 92.50 101 VAL A O 1
ATOM 795 N N . ARG A 1 102 ? -16.923 -2.175 51.873 1.00 94.31 102 ARG A N 1
ATOM 796 C CA . ARG A 1 102 ? -16.931 -2.819 50.544 1.00 94.31 102 ARG A CA 1
ATOM 797 C C . ARG A 1 102 ? -16.640 -4.318 50.604 1.00 94.31 102 ARG A C 1
ATOM 799 O O . ARG A 1 102 ? -17.241 -5.076 49.852 1.00 94.31 102 ARG A O 1
ATOM 806 N N . ASN A 1 103 ? -15.745 -4.760 51.484 1.00 93.44 103 ASN A N 1
ATOM 807 C CA . ASN A 1 103 ? -15.473 -6.183 51.675 1.00 93.44 103 ASN A CA 1
ATOM 808 C C . ASN A 1 103 ? -16.686 -6.902 52.284 1.00 93.44 103 ASN A C 1
ATOM 810 O O . ASN A 1 103 ? -17.012 -7.988 51.818 1.00 93.44 103 ASN A O 1
ATOM 814 N N . ARG A 1 104 ? -17.385 -6.290 53.258 1.00 92.94 104 ARG A N 1
ATOM 815 C CA . ARG A 1 104 ? -18.628 -6.841 53.834 1.00 92.94 104 ARG A CA 1
ATOM 816 C C . ARG A 1 104 ? -19.720 -6.993 52.771 1.00 92.94 104 ARG A C 1
ATOM 818 O O . ARG A 1 104 ? -20.353 -8.038 52.687 1.00 92.94 104 ARG A O 1
ATOM 825 N N . LEU A 1 105 ? -19.893 -5.978 51.923 1.00 93.88 105 LEU A N 1
ATOM 826 C CA . LEU A 1 105 ? -20.861 -6.008 50.823 1.00 93.88 105 LEU A CA 1
ATOM 827 C C . LEU A 1 105 ? -20.522 -7.097 49.794 1.00 93.88 105 LEU A C 1
ATOM 829 O O . LEU A 1 105 ? -21.404 -7.845 49.391 1.00 93.88 105 LEU A O 1
ATOM 833 N N . ARG A 1 106 ? -19.243 -7.261 49.429 1.00 94.31 106 ARG A N 1
ATOM 834 C CA . ARG A 1 106 ? -18.808 -8.346 48.530 1.00 94.31 106 ARG A CA 1
ATOM 835 C C . ARG A 1 106 ? -18.989 -9.734 49.138 1.00 94.31 106 ARG A C 1
ATOM 837 O O . ARG A 1 106 ? -19.376 -10.646 48.420 1.00 94.31 106 ARG A O 1
ATOM 844 N N . GLU A 1 107 ? -18.720 -9.901 50.436 1.00 92.75 107 GLU A N 1
ATOM 845 C CA . GLU A 1 107 ? -19.016 -11.153 51.153 1.00 92.75 107 GLU A CA 1
ATOM 846 C C . GLU A 1 107 ? -20.516 -11.498 51.057 1.00 92.75 107 GLU A C 1
ATOM 848 O O . GLU A 1 107 ? -20.863 -12.670 50.955 1.00 92.75 107 GLU A O 1
ATOM 853 N N . ALA A 1 108 ? -21.385 -10.482 50.990 1.00 92.38 108 ALA A N 1
ATOM 854 C CA . ALA A 1 108 ? -22.830 -10.603 50.791 1.00 92.38 108 ALA A CA 1
ATOM 855 C C . ALA A 1 108 ? -23.284 -10.632 49.315 1.00 92.38 108 ALA A C 1
ATOM 857 O O . ALA A 1 108 ? -24.475 -10.500 49.049 1.00 92.38 108 ALA A O 1
ATOM 858 N N . GLN A 1 109 ? -22.363 -10.761 48.349 1.00 92.75 109 GLN A N 1
ATOM 859 C CA . GLN A 1 109 ? -22.647 -10.722 46.901 1.00 92.75 109 GLN A CA 1
ATOM 860 C C . GLN A 1 109 ? -23.264 -9.399 46.395 1.00 92.75 109 GLN A C 1
ATOM 862 O O . GLN A 1 109 ? -23.835 -9.336 45.304 1.00 92.75 109 GLN A O 1
ATOM 867 N N . LEU A 1 110 ? -23.118 -8.306 47.150 1.00 92.00 110 LEU A N 1
ATOM 868 C CA . LEU A 1 110 ? -23.526 -6.966 46.735 1.00 92.00 110 LEU A CA 1
ATOM 869 C C . LEU A 1 110 ? -22.358 -6.260 46.038 1.00 92.00 110 LEU A C 1
ATOM 871 O O . LEU A 1 110 ? -21.357 -5.884 46.654 1.00 92.00 110 LEU A O 1
ATOM 875 N N . HIS A 1 111 ? -22.501 -6.070 44.727 1.00 90.62 111 HIS A N 1
ATOM 876 C CA . HIS A 1 111 ? -21.495 -5.444 43.873 1.00 90.62 111 HIS A CA 1
ATOM 877 C C . HIS A 1 111 ? -21.980 -4.101 43.336 1.00 90.62 111 HIS A C 1
ATOM 879 O O . HIS A 1 111 ? -23.092 -3.990 42.821 1.00 90.62 111 HIS A O 1
ATOM 885 N N . ALA A 1 112 ? -21.104 -3.098 43.381 1.00 86.94 112 ALA A N 1
ATOM 886 C CA . ALA A 1 112 ? -21.344 -1.836 42.699 1.00 86.94 112 ALA A CA 1
ATOM 887 C C . ALA A 1 112 ? -21.370 -2.068 41.181 1.00 86.94 112 ALA A C 1
ATOM 889 O O . ALA A 1 112 ? -20.455 -2.675 40.619 1.00 86.94 112 ALA A O 1
ATOM 890 N N . ARG A 1 113 ? -22.419 -1.578 40.521 1.00 87.06 113 ARG A N 1
ATOM 891 C CA . ARG A 1 113 ? -22.563 -1.578 39.062 1.00 87.06 113 ARG A CA 1
ATOM 892 C C . ARG A 1 113 ? -22.877 -0.166 38.597 1.00 87.06 113 ARG A C 1
ATOM 894 O O . ARG A 1 113 ? -23.495 0.605 39.326 1.00 87.06 113 ARG A O 1
ATOM 901 N N . HIS A 1 114 ? -22.472 0.161 37.376 1.00 83.25 114 HIS A N 1
ATOM 902 C CA . HIS A 1 114 ? -22.862 1.424 36.769 1.00 83.25 114 HIS A CA 1
ATOM 903 C C . HIS A 1 114 ? -24.346 1.350 36.358 1.00 83.25 114 HIS A C 1
ATOM 905 O O . HIS A 1 114 ? -24.720 0.396 35.670 1.00 83.25 114 HIS A O 1
ATOM 911 N N . PRO A 1 115 ? -25.202 2.313 36.752 1.00 80.38 115 PRO A N 1
ATOM 912 C CA . PRO A 1 115 ? -26.600 2.318 36.335 1.00 80.38 115 PRO A CA 1
ATOM 913 C C . PRO A 1 115 ? -26.702 2.509 34.818 1.00 80.38 115 PRO A C 1
ATOM 915 O O . PRO A 1 115 ? -25.921 3.252 34.214 1.00 80.38 115 PRO A O 1
ATOM 918 N N . GLN A 1 116 ? -27.670 1.844 34.188 1.00 80.75 116 GLN A N 1
ATOM 919 C CA . GLN A 1 116 ? -27.965 2.068 32.777 1.00 80.75 116 GLN A CA 1
ATOM 920 C C . GLN A 1 116 ? -28.586 3.459 32.616 1.00 80.75 116 GLN A C 1
ATOM 922 O O . GLN A 1 116 ? -29.630 3.748 33.196 1.00 80.75 116 GLN A O 1
ATOM 927 N N . ARG A 1 117 ? -27.941 4.330 31.834 1.00 80.12 117 ARG A N 1
ATOM 928 C CA . ARG A 1 117 ? -28.478 5.656 31.505 1.00 80.12 117 ARG A CA 1
ATOM 929 C C . ARG A 1 117 ? -29.490 5.507 30.369 1.00 80.12 117 ARG A C 1
ATOM 931 O O . ARG A 1 117 ? -29.107 5.185 29.247 1.00 80.12 117 ARG A O 1
ATOM 938 N N . GLY A 1 118 ? -30.769 5.687 30.681 1.00 79.31 118 GLY A N 1
ATOM 939 C CA . GLY A 1 118 ? -31.868 5.709 29.715 1.00 79.31 118 GLY A CA 1
ATOM 940 C C . GLY A 1 118 ? -32.417 7.120 29.513 1.00 79.31 118 GLY A C 1
ATOM 941 O O . GLY A 1 118 ? -32.053 8.041 30.236 1.00 79.31 118 GLY A O 1
ATOM 942 N N . LEU A 1 119 ? -33.299 7.281 28.527 1.00 83.81 119 LEU A N 1
ATOM 943 C CA . LEU A 1 119 ? -34.109 8.492 28.393 1.00 83.81 119 LEU A CA 1
ATOM 944 C C . LEU A 1 119 ? -35.155 8.525 29.512 1.00 83.81 119 LEU A C 1
ATOM 946 O O . LEU A 1 119 ? -35.832 7.518 29.744 1.00 83.81 119 LEU A O 1
ATOM 950 N N . ASP A 1 120 ? -35.334 9.680 30.147 1.00 84.00 120 ASP A N 1
ATOM 951 C CA . ASP A 1 120 ? -36.378 9.865 31.151 1.00 84.00 120 ASP A CA 1
ATOM 952 C C . ASP A 1 120 ? -37.756 9.859 30.479 1.00 84.00 120 ASP A C 1
ATOM 954 O O . ASP A 1 120 ? -38.186 10.802 29.811 1.00 84.00 120 ASP A O 1
ATOM 958 N N . LEU A 1 121 ? -38.459 8.732 30.607 1.00 88.81 121 LEU A N 1
ATOM 959 C CA . LEU A 1 121 ? -39.778 8.561 30.011 1.00 88.81 121 LEU A CA 1
ATOM 960 C C . LEU A 1 121 ? -40.849 9.163 30.917 1.00 88.81 121 LEU A C 1
ATOM 962 O O . LEU A 1 121 ? -41.168 8.594 31.970 1.00 88.81 121 LEU A O 1
ATOM 966 N N . THR A 1 122 ? -41.465 10.246 30.442 1.00 92.50 122 THR A N 1
ATOM 967 C CA . THR A 1 122 ? -42.706 10.785 31.006 1.00 92.50 122 THR A CA 1
ATOM 968 C C . THR A 1 122 ? -43.833 9.742 30.927 1.00 92.50 122 THR A C 1
ATOM 970 O O . THR A 1 122 ? -43.788 8.830 30.088 1.00 92.50 122 THR A O 1
ATOM 973 N N . PRO A 1 123 ? -44.886 9.851 31.757 1.00 94.44 123 PRO A N 1
ATOM 974 C CA . PRO A 1 123 ? -46.029 8.936 31.698 1.00 94.44 123 PRO A CA 1
ATOM 975 C C . PRO A 1 123 ? -46.688 8.872 30.311 1.00 94.44 123 PRO A C 1
ATOM 977 O O . PRO A 1 123 ? -47.117 7.805 29.874 1.00 94.44 123 PRO A O 1
ATOM 980 N N . ALA A 1 124 ? -46.720 9.993 29.583 1.00 94.31 124 ALA A N 1
ATOM 981 C CA . ALA A 1 124 ? -47.211 10.043 28.207 1.00 94.31 124 ALA A CA 1
ATOM 982 C C . ALA A 1 124 ? -46.330 9.223 27.249 1.00 94.31 124 ALA A C 1
ATOM 984 O O . ALA A 1 124 ? -46.852 8.396 26.504 1.00 94.31 124 ALA A O 1
ATOM 985 N N . HIS A 1 125 ? -44.998 9.361 27.324 1.00 94.25 125 HIS A N 1
ATOM 986 C CA . HIS A 1 125 ? -44.083 8.556 26.506 1.00 94.25 125 HIS A CA 1
ATOM 987 C C . HIS A 1 125 ? -44.270 7.055 26.751 1.00 94.25 125 HIS A C 1
ATOM 989 O O . HIS A 1 125 ? -44.244 6.269 25.807 1.00 94.25 125 HIS A O 1
ATOM 995 N N . ARG A 1 126 ? -44.481 6.642 28.007 1.00 94.00 126 ARG A N 1
ATOM 996 C CA . ARG A 1 126 ? -44.697 5.226 28.348 1.00 94.00 126 ARG A CA 1
ATOM 997 C C . ARG A 1 126 ? -45.970 4.676 27.707 1.00 94.00 126 ARG A C 1
ATOM 999 O O . ARG A 1 126 ? -45.906 3.606 27.109 1.00 94.00 126 ARG A O 1
ATOM 1006 N N . ARG A 1 127 ? -47.081 5.420 27.779 1.00 95.44 127 ARG A N 1
ATOM 1007 C CA . ARG A 1 127 ? -48.357 5.031 27.153 1.00 95.44 127 ARG A CA 1
ATOM 1008 C C . ARG A 1 127 ? -48.221 4.885 25.640 1.00 95.44 127 ARG A C 1
ATOM 1010 O O . ARG A 1 127 ? -48.463 3.802 25.122 1.00 95.44 127 ARG A O 1
ATOM 1017 N N . ASN A 1 128 ? -47.701 5.907 24.963 1.00 93.88 128 ASN A N 1
ATOM 1018 C CA . ASN A 1 128 ? -47.559 5.892 23.504 1.00 93.88 128 ASN A CA 1
ATOM 1019 C C . ASN A 1 128 ? -46.637 4.760 23.023 1.00 93.88 128 ASN A C 1
ATOM 1021 O O . ASN A 1 128 ? -46.903 4.116 22.009 1.00 93.88 128 ASN A O 1
ATOM 1025 N N . ARG A 1 129 ? -45.543 4.486 23.751 1.00 93.94 129 ARG A N 1
ATOM 1026 C CA . ARG A 1 129 ? -44.640 3.371 23.418 1.00 93.94 129 ARG A CA 1
ATOM 1027 C C . ARG A 1 129 ? -45.310 2.013 23.622 1.00 93.94 129 ARG A C 1
ATOM 1029 O O . ARG A 1 129 ? -45.112 1.134 22.788 1.00 93.94 129 ARG A O 1
ATOM 1036 N N . LEU A 1 130 ? -46.096 1.848 24.688 1.00 94.75 130 LEU A N 1
ATOM 1037 C CA . LEU A 1 130 ? -46.838 0.614 24.956 1.00 94.75 130 LEU A CA 1
ATOM 1038 C C . LEU A 1 130 ? -47.925 0.371 23.904 1.00 94.75 130 LEU A C 1
ATOM 1040 O O . LEU A 1 130 ? -48.009 -0.727 23.363 1.00 94.75 130 LEU A O 1
ATOM 1044 N N . GLU A 1 131 ? -48.708 1.393 23.561 1.00 95.00 131 GLU A N 1
ATOM 1045 C CA . GLU A 1 131 ? -49.712 1.320 22.495 1.00 95.00 131 GLU A CA 1
ATOM 1046 C C . GLU A 1 131 ? -49.074 0.955 21.155 1.00 95.00 131 GLU A C 1
ATOM 1048 O O . GLU A 1 131 ? -49.533 0.036 20.475 1.00 95.00 131 GLU A O 1
ATOM 1053 N N . ARG A 1 132 ? -47.952 1.600 20.805 1.00 91.69 132 ARG A N 1
ATOM 1054 C CA . ARG A 1 132 ? -47.223 1.287 19.573 1.00 91.69 132 ARG A CA 1
ATOM 1055 C C . ARG A 1 132 ? -46.691 -0.145 19.569 1.00 91.69 132 ARG A C 1
ATOM 1057 O O . ARG A 1 132 ? -46.799 -0.809 18.542 1.00 91.69 132 ARG A O 1
ATOM 1064 N N . ALA A 1 133 ? -46.160 -0.637 20.688 1.00 93.19 133 ALA A N 1
ATOM 1065 C CA . ALA A 1 133 ? -45.712 -2.023 20.806 1.00 93.19 133 ALA A CA 1
ATOM 1066 C C . ALA A 1 133 ? -46.881 -3.009 20.648 1.00 93.19 133 ALA A C 1
ATOM 1068 O O . ALA A 1 133 ? -46.791 -3.934 19.845 1.00 93.19 133 ALA A O 1
ATOM 1069 N N . ASN A 1 134 ? -48.001 -2.769 21.333 1.00 94.62 134 ASN A N 1
ATOM 1070 C CA . ASN A 1 134 ? -49.195 -3.613 21.253 1.00 94.62 134 ASN A CA 1
ATOM 1071 C C . ASN A 1 134 ? -49.797 -3.642 19.842 1.00 94.62 134 ASN A C 1
ATOM 1073 O O . ASN A 1 134 ? -50.190 -4.705 19.368 1.00 94.62 134 ASN A O 1
ATOM 1077 N N . ALA A 1 135 ? -49.806 -2.512 19.133 1.00 91.75 135 ALA A N 1
ATOM 1078 C CA . ALA A 1 135 ? -50.288 -2.442 17.754 1.00 91.75 135 ALA A CA 1
ATOM 1079 C C . ALA A 1 135 ? -49.445 -3.285 16.774 1.00 91.75 135 ALA A C 1
ATOM 1081 O O . ALA A 1 135 ? -49.969 -3.799 15.785 1.00 91.75 135 ALA A O 1
ATOM 1082 N N . HIS A 1 136 ? -48.149 -3.458 17.054 1.00 91.56 136 HIS A N 1
ATOM 1083 C CA . HIS A 1 136 ? -47.212 -4.167 16.176 1.00 91.56 136 HIS A CA 1
ATOM 1084 C C . HIS A 1 136 ? -46.816 -5.558 16.699 1.00 91.56 136 HIS A C 1
ATOM 1086 O O . HIS A 1 136 ? -46.060 -6.266 16.037 1.00 91.56 136 HIS A O 1
ATOM 1092 N N . ILE A 1 137 ? -47.353 -6.001 17.843 1.00 91.31 137 ILE A N 1
ATOM 1093 C CA . ILE A 1 137 ? -46.979 -7.277 18.477 1.00 91.31 137 ILE A CA 1
ATOM 1094 C C . ILE A 1 137 ? -47.328 -8.498 17.613 1.00 91.31 137 ILE A C 1
ATOM 1096 O O . ILE A 1 137 ? -46.637 -9.510 17.655 1.00 91.31 137 ILE A O 1
ATOM 1100 N N . ARG A 1 138 ? -48.392 -8.397 16.804 1.00 89.88 138 ARG A N 1
ATOM 1101 C CA . ARG A 1 138 ? -48.861 -9.467 15.905 1.00 89.88 138 ARG A CA 1
ATOM 1102 C C . ARG A 1 138 ? -48.333 -9.341 14.476 1.00 89.88 138 ARG A C 1
ATOM 1104 O O . ARG A 1 138 ? -48.764 -10.089 13.605 1.00 89.88 138 ARG A O 1
ATOM 1111 N N . TRP A 1 139 ? -47.448 -8.386 14.193 1.00 91.56 139 TRP A N 1
ATOM 1112 C CA . TRP A 1 139 ? -46.908 -8.234 12.845 1.00 91.56 139 TRP A CA 1
ATOM 1113 C C . TRP A 1 139 ? -45.954 -9.374 12.486 1.00 91.56 139 TRP A C 1
ATOM 1115 O O . TRP A 1 139 ? -45.008 -9.671 13.211 1.00 91.56 139 TRP A O 1
ATOM 1125 N N . HIS A 1 140 ? -46.180 -9.974 11.319 1.00 86.50 140 HIS A N 1
ATOM 1126 C CA . HIS A 1 140 ? -45.329 -11.019 10.755 1.00 86.50 140 HIS A CA 1
ATOM 1127 C C . HIS A 1 140 ? -44.174 -10.417 9.939 1.00 86.50 140 HIS A C 1
ATOM 1129 O O . HIS A 1 140 ? -44.264 -9.287 9.454 1.00 86.50 140 HIS A O 1
ATOM 1135 N N . LEU A 1 141 ? -43.108 -11.195 9.723 1.00 85.94 141 LEU A N 1
ATOM 1136 C CA . LEU A 1 141 ? -41.872 -10.750 9.059 1.00 85.94 141 LEU A CA 1
ATOM 1137 C C . LEU A 1 141 ? -42.106 -10.084 7.689 1.00 85.94 141 LEU A C 1
ATOM 1139 O O . LEU A 1 141 ? -41.414 -9.134 7.340 1.00 85.94 141 LEU A O 1
ATOM 1143 N N . ALA A 1 142 ? -43.105 -10.547 6.932 1.00 86.19 142 ALA A N 1
ATOM 1144 C CA . ALA A 1 142 ? -43.461 -9.983 5.630 1.00 86.19 142 ALA A CA 1
ATOM 1145 C C . ALA A 1 142 ? -43.920 -8.516 5.712 1.00 86.19 142 ALA A C 1
ATOM 1147 O O . ALA A 1 142 ? -43.576 -7.729 4.836 1.00 86.19 142 ALA A O 1
ATOM 1148 N N . ARG A 1 143 ? -44.637 -8.126 6.778 1.00 85.56 143 ARG A N 1
ATOM 1149 C CA . ARG A 1 143 ? -45.044 -6.726 6.988 1.00 85.56 143 ARG A CA 1
ATOM 1150 C C . ARG A 1 143 ? -43.867 -5.845 7.390 1.00 85.56 143 ARG A C 1
ATOM 1152 O O . ARG A 1 143 ? -43.778 -4.715 6.930 1.00 85.56 143 ARG A O 1
ATOM 1159 N N . TRP A 1 144 ? -42.935 -6.372 8.182 1.00 90.12 144 TRP A N 1
ATOM 1160 C CA . TRP A 1 144 ? -41.724 -5.639 8.558 1.00 90.12 144 TRP A CA 1
ATOM 1161 C C . TRP A 1 144 ? -40.786 -5.374 7.376 1.00 90.12 144 TRP A C 1
ATOM 1163 O O . TRP A 1 144 ? -40.128 -4.342 7.369 1.00 90.12 144 TRP A O 1
ATOM 1173 N N . ARG A 1 145 ? -40.763 -6.239 6.349 1.00 86.56 145 ARG A N 1
ATOM 1174 C CA . ARG A 1 145 ? -39.933 -6.029 5.143 1.00 86.56 145 ARG A CA 1
ATOM 1175 C C . ARG A 1 145 ? -40.279 -4.760 4.365 1.00 86.56 145 ARG A C 1
ATOM 1177 O O . ARG A 1 145 ? -39.408 -4.225 3.695 1.00 86.56 145 ARG A O 1
ATOM 1184 N N . GLY A 1 146 ? -41.527 -4.298 4.436 1.00 88.62 146 GLY A N 1
ATOM 1185 C CA . GLY A 1 146 ? -41.955 -3.055 3.791 1.00 88.62 146 GLY A CA 1
ATOM 1186 C C . GLY A 1 146 ? -41.659 -1.794 4.608 1.00 88.62 146 GLY A C 1
ATOM 1187 O O . GLY A 1 146 ? -41.913 -0.695 4.125 1.00 88.62 146 GLY A O 1
ATOM 1188 N N . VAL A 1 147 ? -41.161 -1.927 5.844 1.00 88.25 147 VAL A N 1
ATOM 1189 C CA . VAL A 1 147 ? -40.869 -0.785 6.716 1.00 88.25 147 VAL A CA 1
ATOM 1190 C C . VAL A 1 147 ? -39.414 -0.378 6.558 1.00 88.25 147 VAL A C 1
ATOM 1192 O O . VAL A 1 147 ? -38.505 -1.117 6.934 1.00 88.25 147 VAL A O 1
ATOM 1195 N N . LEU A 1 148 ? -39.203 0.836 6.058 1.00 87.12 148 LEU A N 1
ATOM 1196 C CA . LEU A 1 148 ? -37.905 1.492 6.100 1.00 87.12 148 LEU A CA 1
ATOM 1197 C C . LEU A 1 148 ? -37.763 2.231 7.435 1.00 87.12 148 LEU A C 1
ATOM 1199 O O . LEU A 1 148 ? -38.551 3.124 7.744 1.00 87.12 148 LEU A O 1
ATOM 1203 N N . PHE A 1 149 ? -36.759 1.861 8.225 1.00 85.56 149 PHE A N 1
ATOM 1204 C CA . PHE A 1 149 ? -36.375 2.616 9.413 1.00 85.56 149 PHE A CA 1
ATOM 1205 C C . PHE A 1 149 ? -35.288 3.617 9.037 1.00 85.56 149 PHE A C 1
ATOM 1207 O O . PHE A 1 149 ? -34.253 3.231 8.500 1.00 85.56 149 PHE A O 1
ATOM 1214 N N . THR A 1 150 ? -35.526 4.889 9.338 1.00 84.56 150 THR A N 1
ATOM 1215 C CA . THR A 1 150 ? -34.553 5.970 9.169 1.00 84.56 150 THR A CA 1
ATOM 1216 C C . THR A 1 150 ? -34.311 6.626 10.519 1.00 84.56 150 THR A C 1
ATOM 1218 O O . THR A 1 150 ? -35.269 6.990 11.207 1.00 84.56 150 THR A O 1
ATOM 1221 N N . ASP A 1 151 ? -33.051 6.794 10.896 1.00 80.00 151 ASP A N 1
ATOM 1222 C CA . ASP A 1 151 ? -32.642 7.609 12.029 1.00 80.00 151 ASP A CA 1
ATOM 1223 C C . ASP A 1 151 ? -31.598 8.642 11.595 1.00 80.00 151 ASP A C 1
ATOM 1225 O O . ASP A 1 151 ? -30.883 8.475 10.609 1.00 80.00 151 ASP A O 1
ATOM 1229 N N . GLU A 1 152 ? -31.541 9.749 12.326 1.00 74.56 152 GLU A N 1
ATOM 1230 C CA . GLU A 1 152 ? -30.509 10.762 12.151 1.00 74.56 152 GLU A CA 1
ATOM 1231 C C . GLU A 1 152 ? -29.584 10.701 13.362 1.00 74.56 152 GLU A C 1
ATOM 1233 O O . GLU A 1 152 ? -29.996 10.919 14.504 1.00 74.56 152 GLU A O 1
ATOM 1238 N N . SER A 1 153 ? -28.314 10.389 13.114 1.00 69.94 153 SER A N 1
ATOM 1239 C CA . SER A 1 153 ? -27.271 10.423 14.134 1.00 69.94 153 SER A CA 1
ATOM 1240 C C . SER A 1 153 ? -26.362 11.624 13.900 1.00 69.94 153 SER A C 1
ATOM 1242 O O . SER A 1 153 ? -25.835 11.828 12.809 1.00 69.94 153 SER A O 1
ATOM 1244 N N . ARG A 1 154 ? -26.150 12.427 14.946 1.00 64.19 154 ARG A N 1
ATOM 1245 C CA . ARG A 1 154 ? -25.193 13.538 14.918 1.00 64.19 154 ARG A CA 1
ATOM 1246 C C . ARG A 1 154 ? -23.769 12.991 15.036 1.00 64.19 154 ARG A C 1
ATOM 1248 O O . ARG A 1 154 ? -23.460 12.317 16.015 1.00 64.19 154 ARG A O 1
ATOM 1255 N N . PHE A 1 155 ? -22.897 13.352 14.096 1.00 59.53 155 PHE A N 1
ATOM 1256 C CA . PHE A 1 155 ? -21.458 13.090 14.174 1.00 59.53 155 PHE A CA 1
ATOM 1257 C C . PHE A 1 155 ? -20.714 14.389 14.495 1.00 59.53 155 PHE A C 1
ATOM 1259 O O . PHE A 1 155 ? -20.865 15.399 13.808 1.00 59.53 155 PHE A O 1
ATOM 1266 N N . THR A 1 156 ? -19.938 14.387 15.575 1.00 61.00 156 THR A N 1
ATOM 1267 C CA . THR A 1 156 ? -19.135 15.526 16.033 1.00 61.00 156 THR A CA 1
ATOM 1268 C C . THR A 1 156 ? -17.671 15.322 15.619 1.00 61.00 156 THR A C 1
ATOM 1270 O O . THR A 1 156 ? -17.060 14.311 15.947 1.00 61.00 156 THR A O 1
ATOM 1273 N N . LEU A 1 157 ? -17.096 16.277 14.872 1.00 58.06 157 LEU A N 1
ATOM 1274 C CA . LEU A 1 157 ? -15.735 16.164 14.306 1.00 58.06 157 LEU A CA 1
ATOM 1275 C C . LEU A 1 157 ? -14.609 16.418 15.323 1.00 58.06 157 LEU A C 1
ATOM 1277 O O . LEU A 1 157 ? -13.494 15.945 15.133 1.00 58.06 157 LEU A O 1
ATOM 1281 N N . PHE A 1 158 ? -14.885 17.165 16.395 1.00 56.75 158 PHE A N 1
ATOM 1282 C CA . PHE A 1 158 ? -13.838 17.715 17.268 1.00 56.75 158 PHE A CA 1
ATOM 1283 C C . PHE A 1 158 ? -13.926 17.283 18.740 1.00 56.75 158 PHE A C 1
ATOM 1285 O O . PHE A 1 158 ? -12.980 17.504 19.493 1.00 56.75 158 PHE A O 1
ATOM 1292 N N . ARG A 1 159 ? -15.034 16.678 19.191 1.00 56.59 159 ARG A N 1
ATOM 1293 C CA . ARG A 1 159 ? -15.195 16.197 20.577 1.00 56.59 159 ARG A CA 1
ATOM 1294 C C . ARG A 1 159 ? -15.878 14.836 20.600 1.00 56.59 159 ARG A C 1
ATOM 1296 O O . ARG A 1 159 ? -16.850 14.628 19.891 1.00 56.59 159 ARG A O 1
ATOM 1303 N N . ALA A 1 160 ? -15.366 13.926 21.427 1.00 56.09 160 ALA A N 1
ATOM 1304 C CA . ALA A 1 160 ? -15.907 12.581 21.581 1.00 56.09 160 ALA A CA 1
ATOM 1305 C C . ALA A 1 160 ? -17.060 12.566 22.603 1.00 56.09 160 ALA A C 1
ATOM 1307 O O . ALA A 1 160 ? -16.830 12.713 23.801 1.00 56.09 160 ALA A O 1
ATOM 1308 N N . ASP A 1 161 ? -18.288 12.313 22.143 1.00 58.69 161 ASP A N 1
ATOM 1309 C CA . ASP A 1 161 ? -19.507 12.272 22.976 1.00 58.69 161 ASP A CA 1
ATOM 1310 C C . ASP A 1 161 ? -19.694 10.939 23.743 1.00 58.69 161 ASP A C 1
ATOM 1312 O O . ASP A 1 161 ? -20.802 10.556 24.122 1.00 58.69 161 ASP A O 1
ATOM 1316 N N . GLY A 1 162 ? -18.615 10.175 23.959 1.00 57.47 162 GLY A N 1
ATOM 1317 C CA . GLY A 1 162 ? -18.616 8.936 24.753 1.00 57.47 162 GLY A CA 1
ATOM 1318 C C . GLY A 1 162 ? -19.383 7.744 24.153 1.00 57.47 162 GLY A C 1
ATOM 1319 O O . GLY A 1 162 ? -19.311 6.640 24.693 1.00 57.47 162 GLY A O 1
ATOM 1320 N N . ARG A 1 163 ? -20.077 7.909 23.019 1.00 55.34 163 ARG A N 1
ATOM 1321 C CA . ARG A 1 163 ? -20.669 6.808 22.243 1.00 55.34 163 ARG A CA 1
ATOM 1322 C C . ARG A 1 163 ? -19.590 6.124 21.390 1.00 55.34 163 ARG A C 1
ATOM 1324 O O . ARG A 1 163 ? -19.454 6.382 20.207 1.00 55.34 163 ARG A O 1
ATOM 1331 N N . ILE A 1 164 ? -18.837 5.254 22.065 1.00 47.12 164 ILE A N 1
ATOM 1332 C CA . ILE A 1 164 ? -18.048 4.117 21.560 1.00 47.12 164 ILE A CA 1
ATOM 1333 C C . ILE A 1 164 ? -16.996 4.433 20.470 1.00 47.12 164 ILE A C 1
ATOM 1335 O O . ILE A 1 164 ? -17.289 4.529 19.281 1.00 47.12 164 ILE A O 1
ATOM 1339 N N . CYS A 1 165 ? -15.725 4.387 20.885 1.00 48.62 165 CYS A N 1
ATOM 1340 C CA . CYS A 1 165 ? -14.492 4.354 20.078 1.00 48.62 165 CYS A CA 1
ATOM 1341 C C . CYS A 1 165 ? -14.356 3.180 19.070 1.00 48.62 165 CYS A C 1
ATOM 1343 O O . CYS A 1 165 ? -13.245 2.858 18.663 1.00 48.62 165 CYS A O 1
ATOM 1345 N N . LEU A 1 166 ? -15.442 2.515 18.665 1.00 50.44 166 LEU A N 1
ATOM 1346 C CA . LEU A 1 166 ? -15.424 1.481 17.621 1.00 50.44 166 LEU A CA 1
ATOM 1347 C C . LEU A 1 166 ? -15.565 2.105 16.235 1.00 50.44 166 LEU A C 1
ATOM 1349 O O . LEU A 1 166 ? -14.840 1.711 15.330 1.00 50.44 166 LEU A O 1
ATOM 1353 N N . HIS A 1 167 ? -16.433 3.111 16.070 1.00 51.31 167 HIS A N 1
ATOM 1354 C CA . HIS A 1 167 ? -16.602 3.746 14.764 1.00 51.31 167 HIS A CA 1
ATOM 1355 C C . HIS A 1 167 ? -15.357 4.533 14.371 1.00 51.31 167 HIS A C 1
ATOM 1357 O O . HIS A 1 167 ? -14.930 4.423 13.238 1.00 51.31 167 HIS A O 1
ATOM 1363 N N . THR A 1 168 ? -14.714 5.271 15.280 1.00 52.34 168 THR A N 1
ATOM 1364 C CA . THR A 1 168 ? -13.471 5.981 14.943 1.00 52.34 168 THR A CA 1
ATOM 1365 C C . THR A 1 168 ? -12.331 5.026 14.629 1.00 52.34 168 THR A C 1
ATOM 1367 O O . THR A 1 168 ? -11.655 5.271 13.646 1.00 52.34 168 THR A O 1
ATOM 1370 N N . TYR A 1 169 ? -12.135 3.934 15.374 1.00 54.62 169 TYR A N 1
ATOM 1371 C CA . TYR A 1 169 ? -11.051 2.984 15.087 1.00 54.62 169 TYR A CA 1
ATOM 1372 C C . TYR A 1 169 ? -11.293 2.195 13.795 1.00 54.62 169 TYR A C 1
ATOM 1374 O O . TYR A 1 169 ? -10.394 2.071 12.973 1.00 54.62 169 TYR A O 1
ATOM 1382 N N . ILE A 1 170 ? -12.517 1.707 13.573 1.00 58.84 170 ILE A N 1
ATOM 1383 C CA . ILE A 1 170 ? -12.873 0.995 12.340 1.00 58.84 170 ILE A CA 1
ATOM 1384 C C . ILE A 1 170 ? -12.868 1.961 11.153 1.00 58.84 170 ILE A C 1
ATOM 1386 O O . ILE A 1 170 ? -12.298 1.638 10.120 1.00 58.84 170 ILE A O 1
ATOM 1390 N N . HIS A 1 171 ? -13.440 3.157 11.290 1.00 62.12 171 HIS A N 1
ATOM 1391 C CA . HIS A 1 171 ? -13.457 4.151 10.221 1.00 62.12 171 HIS A CA 1
ATOM 1392 C C . HIS A 1 171 ? -12.052 4.648 9.907 1.00 62.12 171 HIS A C 1
ATOM 1394 O O . HIS A 1 171 ? -11.712 4.702 8.740 1.00 62.12 171 HIS A O 1
ATOM 1400 N N . THR A 1 172 ? -11.200 4.979 10.884 1.00 66.31 172 THR A N 1
ATOM 1401 C CA . THR A 1 172 ? -9.825 5.400 10.572 1.00 66.31 172 THR A CA 1
ATOM 1402 C C . THR A 1 172 ? -9.016 4.248 10.001 1.00 66.31 172 THR A C 1
ATOM 1404 O O . THR A 1 172 ? -8.305 4.468 9.031 1.00 66.31 172 THR A O 1
ATOM 1407 N N . TYR A 1 173 ? -9.149 3.024 10.512 1.00 70.00 173 TYR A N 1
ATOM 1408 C CA . TYR A 1 173 ? -8.411 1.874 9.989 1.00 70.00 173 TYR A CA 1
ATOM 1409 C C . TYR A 1 173 ? -8.855 1.508 8.568 1.00 70.00 173 TYR A C 1
ATOM 1411 O O . TYR A 1 173 ? -8.027 1.415 7.669 1.00 70.00 173 TYR A O 1
ATOM 1419 N N . ILE A 1 174 ? -10.163 1.389 8.326 1.00 70.50 174 ILE A N 1
ATOM 1420 C CA . ILE A 1 174 ? -10.709 1.083 7.000 1.00 70.50 174 ILE A CA 1
ATOM 1421 C C . ILE A 1 174 ? -10.468 2.247 6.039 1.00 70.50 174 ILE A C 1
ATOM 1423 O O . ILE A 1 174 ? -10.010 2.020 4.926 1.00 70.50 174 ILE A O 1
ATOM 1427 N N . HIS A 1 175 ? -10.712 3.492 6.451 1.00 71.62 175 HIS A N 1
ATOM 1428 C CA . HIS A 1 175 ? -10.483 4.657 5.600 1.00 71.62 175 HIS A CA 1
ATOM 1429 C C . HIS A 1 175 ? -9.002 4.825 5.280 1.00 71.62 175 HIS A C 1
ATOM 1431 O O . HIS A 1 175 ? -8.676 5.051 4.129 1.00 71.62 175 HIS A O 1
ATOM 1437 N N . THR A 1 176 ? -8.082 4.695 6.240 1.00 75.44 176 THR A N 1
ATOM 1438 C CA . THR A 1 176 ? -6.641 4.790 5.937 1.00 75.44 176 THR A CA 1
ATOM 1439 C C . THR A 1 176 ? -6.186 3.634 5.062 1.00 75.44 176 THR A C 1
ATOM 1441 O O . THR A 1 176 ? -5.464 3.879 4.105 1.00 75.44 176 THR A O 1
ATOM 1444 N N . TYR A 1 177 ? -6.642 2.404 5.304 1.00 76.81 177 TYR A N 1
ATOM 1445 C CA . TYR A 1 177 ? -6.258 1.252 4.492 1.00 76.81 177 TYR A CA 1
ATOM 1446 C C . TYR A 1 177 ? -6.798 1.353 3.060 1.00 76.81 177 TYR A C 1
ATOM 1448 O O . TYR A 1 177 ? -6.037 1.252 2.104 1.00 76.81 177 TYR A O 1
ATOM 1456 N N . ILE A 1 178 ? -8.092 1.638 2.896 1.00 74.69 178 ILE A N 1
ATOM 1457 C CA . ILE A 1 178 ? -8.720 1.787 1.579 1.00 74.69 178 ILE A CA 1
ATOM 1458 C C . ILE A 1 178 ? -8.192 3.031 0.866 1.00 74.69 178 ILE A C 1
ATOM 1460 O O . ILE A 1 178 ? -7.827 2.945 -0.300 1.00 74.69 178 ILE A O 1
ATOM 1464 N N . HIS A 1 179 ? -8.094 4.174 1.548 1.00 76.81 179 HIS A N 1
ATOM 1465 C CA . HIS A 1 179 ? -7.588 5.403 0.941 1.00 76.81 179 HIS A CA 1
ATOM 1466 C C . HIS A 1 179 ? -6.122 5.257 0.548 1.00 76.81 179 HIS A C 1
ATOM 1468 O O . HIS A 1 179 ? -5.773 5.627 -0.559 1.00 76.81 179 HIS A O 1
ATOM 1474 N N . THR A 1 180 ? -5.245 4.706 1.392 1.00 77.94 180 THR A N 1
ATOM 1475 C CA . THR A 1 180 ? -3.837 4.512 1.000 1.00 77.94 180 THR A CA 1
ATOM 1476 C C . THR A 1 180 ? -3.708 3.502 -0.132 1.00 77.94 180 THR A C 1
ATOM 1478 O O . THR A 1 180 ? -2.984 3.776 -1.082 1.00 77.94 180 THR A O 1
ATOM 1481 N N . TYR A 1 181 ? -4.450 2.393 -0.103 1.00 78.94 181 TYR A N 1
ATOM 1482 C CA . TYR A 1 181 ? -4.402 1.391 -1.165 1.00 78.94 181 TYR A CA 1
ATOM 1483 C C . TYR A 1 181 ? -4.915 1.940 -2.501 1.00 78.94 181 TYR A C 1
ATOM 1485 O O . TYR A 1 181 ? -4.229 1.829 -3.515 1.00 78.94 181 TYR A O 1
ATOM 1493 N N . ILE A 1 182 ? -6.077 2.599 -2.505 1.00 76.06 182 ILE A N 1
ATOM 1494 C CA . ILE A 1 182 ? -6.656 3.209 -3.708 1.00 76.06 182 ILE A CA 1
ATOM 1495 C C . ILE A 1 182 ? -5.789 4.371 -4.191 1.00 76.06 182 ILE A C 1
ATOM 1497 O O . ILE A 1 182 ? -5.501 4.443 -5.381 1.00 76.06 182 ILE A O 1
ATOM 1501 N N . GLN A 1 183 ? -5.329 5.252 -3.299 1.00 77.88 183 GLN A N 1
ATOM 1502 C CA . GLN A 1 183 ? -4.475 6.382 -3.668 1.00 77.88 183 GLN A CA 1
ATOM 1503 C C . GLN A 1 183 ? -3.165 5.887 -4.273 1.00 77.88 183 GLN A C 1
ATOM 1505 O O . GLN A 1 183 ? -2.773 6.387 -5.315 1.00 77.88 183 GLN A O 1
ATOM 1510 N N . ILE A 1 184 ? -2.501 4.892 -3.675 1.00 79.12 184 ILE A N 1
ATOM 1511 C CA . ILE A 1 184 ? -1.257 4.333 -4.215 1.00 79.12 184 ILE A CA 1
ATOM 1512 C C . ILE A 1 184 ? -1.532 3.643 -5.548 1.00 79.12 184 ILE A C 1
ATOM 1514 O O . ILE A 1 184 ? -0.799 3.887 -6.498 1.00 79.12 184 ILE A O 1
ATOM 1518 N N . TYR A 1 185 ? -2.585 2.834 -5.667 1.00 78.12 185 TYR A N 1
ATOM 1519 C CA . TYR A 1 185 ? -2.880 2.113 -6.904 1.00 78.12 185 TYR A CA 1
ATOM 1520 C C . TYR A 1 185 ? -3.252 3.061 -8.048 1.00 78.12 185 TYR A C 1
ATOM 1522 O O . TYR A 1 185 ? -2.664 2.990 -9.121 1.00 78.12 185 TYR A O 1
ATOM 1530 N N . ILE A 1 186 ? -4.164 4.006 -7.811 1.00 75.75 186 ILE A N 1
ATOM 1531 C CA . ILE A 1 186 ? -4.571 4.999 -8.810 1.00 75.75 186 ILE A CA 1
ATOM 1532 C C . ILE A 1 186 ? -3.411 5.939 -9.130 1.00 75.75 186 ILE A C 1
ATOM 1534 O O . ILE A 1 186 ? -3.137 6.175 -10.301 1.00 75.75 186 ILE A O 1
ATOM 1538 N N . HIS A 1 187 ? -2.703 6.458 -8.123 1.00 75.62 187 HIS A N 1
ATOM 1539 C CA . HIS A 1 187 ? -1.588 7.370 -8.357 1.00 75.62 187 HIS A CA 1
ATOM 1540 C C . HIS A 1 187 ? -0.461 6.671 -9.108 1.00 75.62 187 HIS A C 1
ATOM 1542 O O . HIS A 1 187 ? -0.012 7.199 -10.111 1.00 75.62 187 HIS A O 1
ATOM 1548 N N . THR A 1 188 ? -0.036 5.474 -8.699 1.00 77.69 188 THR A N 1
ATOM 1549 C CA . THR A 1 188 ? 1.021 4.748 -9.417 1.00 77.69 188 THR A CA 1
ATOM 1550 C C . THR A 1 188 ? 0.568 4.339 -10.809 1.00 77.69 188 THR A C 1
ATOM 1552 O O . THR A 1 188 ? 1.317 4.563 -11.749 1.00 77.69 188 THR A O 1
ATOM 1555 N N . TYR A 1 189 ? -0.648 3.823 -10.991 1.00 78.38 189 TYR A N 1
ATOM 1556 C CA . TYR A 1 189 ? -1.134 3.411 -12.307 1.00 78.38 189 TYR A CA 1
ATOM 1557 C C . TYR A 1 189 ? -1.291 4.600 -13.257 1.00 78.38 189 TYR A C 1
ATOM 1559 O O . TYR A 1 189 ? -0.739 4.583 -14.350 1.00 78.38 189 TYR A O 1
ATOM 1567 N N . ILE A 1 190 ? -1.967 5.671 -12.832 1.00 75.19 190 ILE A N 1
ATOM 1568 C CA . ILE A 1 190 ? -2.168 6.864 -13.661 1.00 75.19 190 ILE A CA 1
ATOM 1569 C C . ILE A 1 190 ? -0.844 7.594 -13.883 1.00 75.19 190 ILE A C 1
ATOM 1571 O O . ILE A 1 190 ? -0.543 7.949 -15.016 1.00 75.19 190 ILE A O 1
ATOM 1575 N N . HIS A 1 191 ? -0.033 7.803 -12.844 1.00 76.19 191 HIS A N 1
ATOM 1576 C CA . HIS A 1 191 ? 1.244 8.501 -12.983 1.00 76.19 191 HIS A CA 1
ATOM 1577 C C . HIS A 1 191 ? 2.214 7.702 -13.849 1.00 76.19 191 HIS A C 1
ATOM 1579 O O . HIS A 1 191 ? 2.812 8.268 -14.750 1.00 76.19 191 HIS A O 1
ATOM 1585 N N . THR A 1 192 ? 2.363 6.390 -13.644 1.00 77.25 192 THR A N 1
ATOM 1586 C CA . THR A 1 192 ? 3.241 5.589 -14.511 1.00 77.25 192 THR A CA 1
ATOM 1587 C C . THR A 1 192 ? 2.697 5.516 -15.928 1.00 77.25 192 THR A C 1
ATOM 1589 O O . THR A 1 192 ? 3.463 5.736 -16.852 1.00 77.25 192 THR A O 1
ATOM 1592 N N . TYR A 1 193 ? 1.397 5.306 -16.132 1.00 77.94 193 TYR A N 1
ATOM 1593 C CA . TYR A 1 193 ? 0.832 5.233 -17.477 1.00 77.94 193 TYR A CA 1
ATOM 1594 C C . TYR A 1 193 ? 0.952 6.567 -18.218 1.00 77.94 193 TYR A C 1
ATOM 1596 O O . TYR A 1 193 ? 1.463 6.597 -19.331 1.00 77.94 193 TYR A O 1
ATOM 1604 N N . ILE A 1 194 ? 0.557 7.681 -17.595 1.00 76.56 194 ILE A N 1
ATOM 1605 C CA . ILE A 1 194 ? 0.629 9.011 -18.208 1.00 76.56 194 ILE A CA 1
ATOM 1606 C C . ILE A 1 194 ? 2.080 9.456 -18.370 1.00 76.56 194 ILE A C 1
ATOM 1608 O O . ILE A 1 194 ? 2.450 9.878 -19.461 1.00 76.56 194 ILE A O 1
ATOM 1612 N N . CYS A 1 195 ? 2.917 9.368 -17.331 1.00 75.88 195 CYS A N 1
ATOM 1613 C CA . CYS A 1 195 ? 4.308 9.801 -17.441 1.00 75.88 195 CYS A CA 1
ATOM 1614 C C . CYS A 1 195 ? 5.073 8.937 -18.429 1.00 75.88 195 CYS A C 1
ATOM 1616 O O . CYS A 1 195 ? 5.789 9.504 -19.238 1.00 75.88 195 CYS A O 1
ATOM 1618 N N . LEU A 1 196 ? 4.914 7.610 -18.417 1.00 77.25 196 LEU A N 1
ATOM 1619 C CA . LEU A 1 196 ? 5.598 6.756 -19.381 1.00 77.25 196 LEU A CA 1
ATOM 1620 C C . LEU A 1 196 ? 5.072 7.039 -20.787 1.00 77.25 196 LEU A C 1
ATOM 1622 O O . LEU A 1 196 ? 5.877 7.324 -21.655 1.00 77.2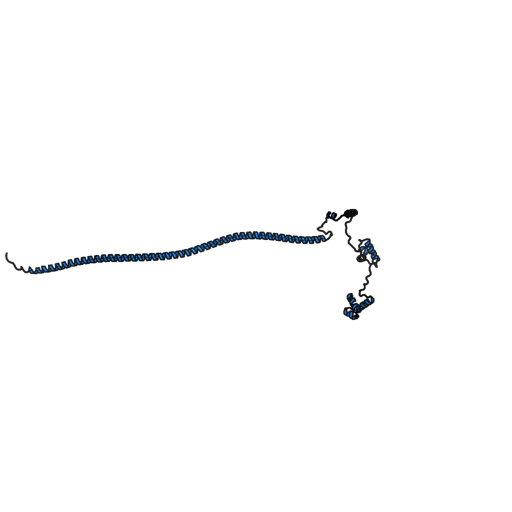5 196 LEU A O 1
ATOM 1626 N N . TYR A 1 197 ? 3.754 7.075 -21.003 1.00 78.38 197 TYR A N 1
ATOM 1627 C CA . TYR A 1 197 ? 3.178 7.310 -22.328 1.00 78.38 197 TYR A CA 1
ATOM 1628 C C . TYR A 1 197 ? 3.553 8.681 -22.893 1.00 78.38 197 TYR A C 1
ATOM 1630 O O . TYR A 1 197 ? 4.047 8.764 -24.012 1.00 78.38 197 TYR A O 1
ATOM 1638 N N . ILE A 1 198 ? 3.374 9.758 -22.122 1.00 76.38 198 ILE A N 1
ATOM 1639 C CA . ILE A 1 198 ? 3.710 11.117 -22.562 1.00 76.38 198 ILE A CA 1
ATOM 1640 C C . ILE A 1 198 ? 5.220 11.259 -22.730 1.00 76.38 198 ILE A C 1
ATOM 1642 O O . ILE A 1 198 ? 5.660 11.753 -23.764 1.00 76.38 198 ILE A O 1
ATOM 1646 N N . HIS A 1 199 ? 6.021 10.820 -21.753 1.00 77.94 199 HIS A N 1
ATOM 1647 C CA . HIS A 1 199 ? 7.472 10.947 -21.837 1.00 77.94 199 HIS A CA 1
ATOM 1648 C C . HIS A 1 199 ? 8.019 10.140 -23.006 1.00 77.94 199 HIS A C 1
ATOM 1650 O O . HIS A 1 199 ? 8.737 10.706 -23.816 1.00 77.94 199 HIS A O 1
ATOM 1656 N N . THR A 1 200 ? 7.651 8.864 -23.157 1.00 77.81 200 THR A N 1
ATOM 1657 C CA . THR A 1 200 ? 8.149 8.057 -24.272 1.00 77.81 200 THR A CA 1
ATOM 1658 C C . THR A 1 200 ? 7.627 8.583 -25.592 1.00 77.81 200 THR A C 1
ATOM 1660 O O . THR A 1 200 ? 8.435 8.779 -26.480 1.00 77.81 200 THR A O 1
ATOM 1663 N N . TYR A 1 201 ? 6.331 8.881 -25.729 1.00 79.38 201 TYR A N 1
ATOM 1664 C CA . TYR A 1 201 ? 5.769 9.335 -27.002 1.00 79.38 201 TYR A CA 1
ATOM 1665 C C . TYR A 1 201 ? 6.375 10.666 -27.444 1.00 79.38 201 TYR A C 1
ATOM 1667 O O . TYR A 1 201 ? 6.863 10.773 -28.567 1.00 79.38 201 TYR A O 1
ATOM 1675 N N . ILE A 1 202 ? 6.405 11.667 -26.558 1.00 76.88 202 ILE A N 1
ATOM 1676 C CA . ILE A 1 202 ? 6.969 12.982 -26.875 1.00 76.88 202 ILE A CA 1
ATOM 1677 C C . ILE A 1 202 ? 8.476 12.871 -27.085 1.00 76.88 202 ILE A C 1
ATOM 1679 O O . ILE A 1 202 ? 8.976 13.382 -28.084 1.00 76.88 202 ILE A O 1
ATOM 1683 N N . HIS A 1 203 ? 9.201 12.186 -26.195 1.00 78.75 203 HIS A N 1
ATOM 1684 C CA . HIS A 1 203 ? 10.646 12.039 -26.329 1.00 78.75 203 HIS A CA 1
ATOM 1685 C C . HIS A 1 203 ? 10.994 11.299 -27.616 1.00 78.75 203 HIS A C 1
ATOM 1687 O O . HIS A 1 203 ? 11.792 11.805 -28.389 1.00 78.75 203 HIS A O 1
ATOM 1693 N N . THR A 1 204 ? 10.381 10.150 -27.914 1.00 79.88 204 THR A N 1
ATOM 1694 C CA . THR A 1 204 ? 10.683 9.420 -29.149 1.00 79.88 204 THR A CA 1
ATOM 1695 C C . THR A 1 204 ? 10.245 10.195 -30.376 1.00 79.88 204 THR A C 1
ATOM 1697 O O . THR A 1 204 ? 11.015 10.262 -31.322 1.00 79.88 204 THR A O 1
ATOM 1700 N N . TYR A 1 205 ? 9.063 10.815 -30.384 1.00 81.12 205 TYR A N 1
ATOM 1701 C CA . TYR A 1 205 ? 8.578 11.542 -31.557 1.00 81.12 205 TYR A CA 1
ATOM 1702 C C . TYR A 1 205 ? 9.443 12.769 -31.847 1.00 81.12 205 TYR A C 1
ATOM 1704 O O . TYR A 1 205 ? 9.947 12.918 -32.954 1.00 81.12 205 TYR A O 1
ATOM 1712 N N . ILE A 1 206 ? 9.690 13.611 -30.841 1.00 78.38 206 ILE A N 1
ATOM 1713 C CA . ILE A 1 206 ? 10.506 14.817 -31.004 1.00 78.38 206 ILE A CA 1
ATOM 1714 C C . ILE A 1 206 ? 11.962 14.444 -31.270 1.00 78.38 206 ILE A C 1
ATOM 1716 O O . ILE A 1 206 ? 12.553 14.975 -32.206 1.00 78.38 206 ILE A O 1
ATOM 1720 N N . HIS A 1 207 ? 12.543 13.522 -30.497 1.00 79.75 207 HIS A N 1
ATOM 1721 C CA . HIS A 1 207 ? 13.933 13.118 -30.689 1.00 79.75 207 HIS A CA 1
ATOM 1722 C C . HIS A 1 207 ? 14.128 12.490 -32.064 1.00 79.75 207 HIS A C 1
ATOM 1724 O O . HIS A 1 207 ? 15.042 12.885 -32.771 1.00 79.75 207 HIS A O 1
ATOM 1730 N N . THR A 1 208 ? 13.278 11.551 -32.490 1.00 81.06 208 THR A N 1
ATOM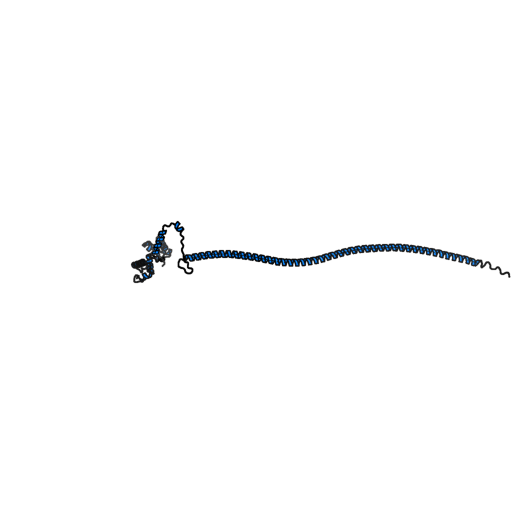 1731 C CA . THR A 1 208 ? 13.423 10.942 -33.821 1.00 81.06 208 THR A CA 1
ATOM 1732 C C . THR A 1 208 ? 13.158 11.948 -34.929 1.00 81.06 208 THR A C 1
ATOM 1734 O O . THR A 1 208 ? 13.951 11.999 -35.860 1.00 81.06 208 THR A O 1
ATOM 1737 N N . TYR A 1 209 ? 12.133 12.795 -34.831 1.00 81.19 209 TYR A N 1
ATOM 1738 C CA . TYR A 1 209 ? 11.838 13.792 -35.859 1.00 81.19 209 TYR A CA 1
ATOM 1739 C C . TYR A 1 209 ? 12.963 14.820 -35.991 1.00 81.19 209 TYR A C 1
ATOM 1741 O O . TYR A 1 209 ? 13.481 15.026 -37.083 1.00 81.19 209 TYR A O 1
ATOM 1749 N N . ILE A 1 210 ? 13.407 15.418 -34.882 1.00 77.69 210 ILE A N 1
ATOM 1750 C CA . ILE A 1 210 ? 14.485 16.413 -34.894 1.00 77.69 210 ILE A CA 1
ATOM 1751 C C . ILE A 1 210 ? 15.810 15.762 -35.287 1.00 77.69 210 ILE A C 1
ATOM 1753 O O . ILE A 1 210 ? 16.503 16.287 -36.154 1.00 77.69 210 ILE A O 1
ATOM 1757 N N . HIS A 1 211 ? 16.163 14.617 -34.695 1.00 80.06 211 HIS A N 1
ATOM 1758 C CA . HIS A 1 211 ? 17.419 13.937 -35.003 1.00 80.06 211 HIS A CA 1
ATOM 1759 C C . HIS A 1 211 ? 17.456 13.495 -36.462 1.00 80.06 211 HIS A C 1
ATOM 1761 O O . HIS A 1 211 ? 18.442 13.752 -37.136 1.00 80.06 211 HIS A O 1
ATOM 1767 N N . THR A 1 212 ? 16.400 12.869 -36.988 1.00 80.50 212 THR A N 1
ATOM 1768 C CA . THR A 1 212 ? 16.375 12.462 -38.402 1.00 80.50 212 THR A CA 1
ATOM 1769 C C . THR A 1 212 ? 16.339 13.664 -39.331 1.00 80.50 212 THR A C 1
ATOM 1771 O O . THR A 1 212 ? 17.088 13.664 -40.296 1.00 80.50 212 THR A O 1
ATOM 1774 N N . TYR A 1 213 ? 15.566 14.711 -39.039 1.00 82.31 213 TYR A N 1
ATOM 1775 C CA . TYR A 1 213 ? 15.503 15.896 -39.891 1.00 82.31 213 TYR A CA 1
ATOM 1776 C C . TYR A 1 213 ? 16.840 16.639 -39.932 1.00 82.31 213 TYR A C 1
ATOM 1778 O O . TYR A 1 213 ? 17.359 16.905 -41.012 1.00 82.31 213 TYR A O 1
ATOM 1786 N N . ILE A 1 214 ? 17.439 16.926 -38.771 1.00 78.50 214 ILE A N 1
ATOM 1787 C CA . ILE A 1 214 ? 18.728 17.622 -38.686 1.00 78.50 214 ILE A CA 1
ATOM 1788 C C . ILE A 1 214 ? 19.848 16.743 -39.235 1.00 78.50 214 ILE A C 1
ATOM 1790 O O . ILE A 1 214 ? 20.660 17.227 -40.020 1.00 78.50 214 ILE A O 1
ATOM 1794 N N . HIS A 1 215 ? 19.897 15.461 -38.864 1.00 78.62 215 HIS A N 1
ATOM 1795 C CA . HIS A 1 215 ? 20.922 14.557 -39.371 1.00 78.62 215 HIS A CA 1
ATOM 1796 C C . HIS A 1 215 ? 20.785 14.395 -40.880 1.00 78.62 215 HIS A C 1
ATOM 1798 O O . HIS A 1 215 ? 21.782 14.504 -41.573 1.00 78.62 215 HIS A O 1
ATOM 1804 N N . LEU A 1 216 ? 19.586 14.184 -41.427 1.00 79.12 216 LEU A N 1
ATOM 1805 C CA . LEU A 1 216 ? 19.411 14.081 -42.872 1.00 79.12 216 LEU A CA 1
ATOM 1806 C C . LEU A 1 216 ? 19.799 15.401 -43.544 1.00 79.12 216 LEU A C 1
ATOM 1808 O O . LEU A 1 216 ? 20.633 15.376 -44.436 1.00 79.12 216 LEU A O 1
ATOM 1812 N N . LEU A 1 217 ? 19.291 16.548 -43.090 1.00 77.31 217 LEU A N 1
ATOM 1813 C CA . LEU A 1 217 ? 19.581 17.843 -43.708 1.00 77.31 217 LEU A CA 1
ATOM 1814 C C . LEU A 1 217 ? 21.078 18.175 -43.669 1.00 77.31 217 LEU A C 1
ATOM 1816 O O . LEU A 1 217 ? 21.659 18.465 -44.705 1.00 77.31 217 LEU A O 1
ATOM 1820 N N . ILE A 1 218 ? 21.718 18.099 -42.501 1.00 76.94 218 ILE A N 1
ATOM 1821 C CA . ILE A 1 218 ? 23.126 18.478 -42.339 1.00 76.94 218 ILE A CA 1
ATOM 1822 C C . ILE A 1 218 ? 24.041 17.409 -42.925 1.00 76.94 218 ILE A C 1
ATOM 1824 O O . ILE A 1 218 ? 24.924 17.740 -43.712 1.00 76.94 218 ILE A O 1
ATOM 1828 N N . HIS A 1 219 ? 23.845 16.137 -42.564 1.00 77.00 219 HIS A N 1
ATOM 1829 C CA . HIS A 1 219 ? 24.714 15.068 -43.042 1.00 77.00 219 HIS A CA 1
ATOM 1830 C C . HIS A 1 219 ? 24.584 14.931 -44.548 1.00 77.00 219 HIS A C 1
ATOM 1832 O O . HIS A 1 219 ? 25.605 14.927 -45.213 1.00 77.00 219 HIS A O 1
ATOM 1838 N N . THR A 1 220 ? 23.378 14.850 -45.120 1.00 76.88 220 THR A N 1
ATOM 1839 C CA . THR A 1 220 ? 23.279 14.725 -46.580 1.00 76.88 220 THR A CA 1
ATOM 1840 C C . THR A 1 220 ? 23.787 15.980 -47.263 1.00 76.88 220 THR A C 1
ATOM 1842 O O . THR A 1 220 ? 24.653 15.840 -48.107 1.00 76.88 220 THR A O 1
ATOM 1845 N N . TYR A 1 221 ? 23.395 17.189 -46.851 1.00 78.06 221 TYR A N 1
ATOM 1846 C CA . TYR A 1 221 ? 23.839 18.401 -47.538 1.00 78.06 221 TYR A CA 1
ATOM 1847 C C . TYR A 1 221 ? 25.355 18.587 -47.469 1.00 78.06 221 TYR A C 1
ATOM 1849 O O . TYR A 1 221 ? 25.994 18.745 -48.502 1.00 78.06 221 TYR A O 1
ATOM 1857 N N . ILE A 1 222 ? 25.953 18.518 -46.276 1.00 75.44 222 ILE A N 1
ATOM 1858 C CA . ILE A 1 222 ? 27.396 18.720 -46.112 1.00 75.44 222 ILE A CA 1
ATOM 1859 C C . ILE A 1 222 ? 28.168 17.546 -46.705 1.00 75.44 222 ILE A C 1
ATOM 1861 O O . ILE A 1 222 ? 29.102 17.772 -47.472 1.00 75.44 222 ILE A O 1
ATOM 1865 N N . HIS A 1 223 ? 27.790 16.303 -46.390 1.00 77.38 223 HIS A N 1
ATOM 1866 C CA . HIS A 1 223 ? 28.502 15.136 -46.899 1.00 77.38 223 HIS A CA 1
ATOM 1867 C C . HIS A 1 223 ? 28.389 15.064 -48.413 1.00 77.38 223 HIS A C 1
ATOM 1869 O O . HIS A 1 223 ? 29.415 14.945 -49.062 1.00 77.38 223 HIS A O 1
ATOM 1875 N N . THR A 1 224 ? 27.197 15.164 -49.012 1.00 76.94 224 THR A N 1
ATOM 1876 C CA . THR A 1 224 ? 27.097 15.113 -50.473 1.00 76.94 224 THR A CA 1
ATOM 1877 C C . THR A 1 224 ? 27.780 16.313 -51.092 1.00 76.94 224 THR A C 1
ATOM 1879 O O . THR A 1 224 ? 28.590 16.099 -51.971 1.00 76.94 224 THR A O 1
ATOM 1882 N N . TYR A 1 225 ? 27.557 17.542 -50.620 1.00 77.50 225 TYR A N 1
ATOM 1883 C CA . TYR A 1 225 ? 28.162 18.720 -51.244 1.00 77.50 225 TYR A CA 1
ATOM 1884 C C . TYR A 1 225 ? 29.690 18.686 -51.180 1.00 77.50 225 TYR A C 1
ATOM 1886 O O . TYR A 1 225 ? 30.348 18.813 -52.208 1.00 77.50 225 TYR A O 1
ATOM 1894 N N . ILE A 1 226 ? 30.265 18.461 -49.995 1.00 75.75 226 ILE A N 1
ATOM 1895 C CA . ILE A 1 226 ? 31.720 18.427 -49.823 1.00 75.75 226 ILE A CA 1
ATOM 1896 C C . ILE A 1 226 ? 32.306 17.196 -50.508 1.00 75.75 226 ILE A C 1
ATOM 1898 O O . ILE A 1 226 ? 33.263 17.332 -51.267 1.00 75.75 226 ILE A O 1
ATOM 1902 N N . HIS A 1 227 ? 31.741 16.006 -50.281 1.00 77.06 227 HIS A N 1
ATOM 1903 C CA . HIS A 1 227 ? 32.264 14.780 -50.875 1.00 77.06 227 HIS A CA 1
ATOM 1904 C C . HIS A 1 227 ? 32.161 14.832 -52.394 1.00 77.06 227 HIS A C 1
ATOM 1906 O O . HIS A 1 227 ? 33.156 14.572 -53.054 1.00 77.06 227 HIS A O 1
ATOM 1912 N N . THR A 1 228 ? 31.013 15.194 -52.978 1.00 77.12 228 THR A N 1
ATOM 1913 C CA . THR A 1 228 ? 30.907 15.284 -54.438 1.00 77.12 228 THR A CA 1
ATOM 1914 C C . THR A 1 228 ? 31.811 16.375 -54.965 1.00 77.12 228 THR A C 1
ATOM 1916 O O . THR A 1 228 ? 32.569 16.083 -55.870 1.00 77.12 228 THR A O 1
ATOM 1919 N N . TYR A 1 229 ? 31.821 17.581 -54.389 1.00 77.62 229 TYR A N 1
ATOM 1920 C CA . TYR A 1 229 ? 32.634 18.677 -54.916 1.00 77.62 229 TYR A CA 1
ATOM 1921 C C . TYR A 1 229 ? 34.130 18.359 -54.864 1.00 77.62 229 TYR A C 1
ATOM 1923 O O . TYR A 1 229 ? 34.810 18.454 -55.883 1.00 77.62 229 TYR A O 1
ATOM 1931 N N . ILE A 1 230 ? 34.643 17.924 -53.709 1.00 75.69 230 ILE A N 1
ATOM 1932 C CA . ILE A 1 230 ? 36.062 17.590 -53.549 1.00 75.69 230 ILE A CA 1
ATOM 1933 C C . ILE A 1 230 ? 36.416 16.355 -54.376 1.00 75.69 230 ILE A C 1
ATOM 1935 O O . ILE A 1 230 ? 37.403 16.388 -55.108 1.00 75.69 230 ILE A O 1
ATOM 1939 N N . HIS A 1 231 ? 35.622 15.283 -54.300 1.00 76.62 231 HIS A N 1
ATOM 1940 C CA . HIS A 1 231 ? 35.905 14.059 -55.042 1.00 76.62 231 HIS A CA 1
ATOM 1941 C C . HIS A 1 231 ? 35.850 14.310 -56.546 1.00 76.62 231 HIS A C 1
ATOM 1943 O O . HIS A 1 231 ? 36.787 13.946 -57.243 1.00 76.62 231 HIS A O 1
ATOM 1949 N N . THR A 1 232 ? 34.811 14.966 -57.075 1.00 76.19 232 THR A N 1
ATOM 1950 C CA . THR A 1 232 ? 34.749 15.262 -58.510 1.00 76.19 232 THR A CA 1
ATOM 1951 C C . THR A 1 232 ? 35.843 16.227 -58.914 1.00 76.19 232 THR A C 1
ATOM 1953 O O . THR A 1 232 ? 36.467 15.987 -59.934 1.00 76.19 232 THR A O 1
ATOM 1956 N N . TYR A 1 233 ? 36.133 17.274 -58.138 1.00 77.38 233 TYR A N 1
ATOM 1957 C CA . TYR A 1 233 ? 37.164 18.241 -58.506 1.00 77.38 233 TYR A CA 1
ATOM 1958 C C . TYR A 1 233 ? 38.550 17.596 -58.519 1.00 77.38 233 TYR A C 1
ATOM 1960 O O . TYR A 1 233 ? 39.214 17.612 -59.546 1.00 77.38 233 TYR A O 1
ATOM 1968 N N . ILE A 1 234 ? 38.967 16.954 -57.426 1.00 73.94 234 ILE A N 1
ATOM 1969 C CA . ILE A 1 234 ? 40.292 16.328 -57.348 1.00 73.94 234 ILE A CA 1
ATOM 1970 C C . ILE A 1 234 ? 40.393 15.168 -58.335 1.00 73.94 234 ILE A C 1
ATOM 1972 O O . ILE A 1 234 ? 41.363 15.099 -59.085 1.00 73.94 234 ILE A O 1
ATOM 1976 N N . HIS A 1 235 ? 39.402 14.271 -58.366 1.00 74.75 235 HIS A N 1
ATOM 1977 C CA . HIS A 1 235 ? 39.462 13.099 -59.231 1.00 74.75 235 HIS A CA 1
ATOM 1978 C C . HIS A 1 235 ? 39.427 13.495 -60.703 1.00 74.75 235 HIS A C 1
ATOM 1980 O O . HIS A 1 235 ? 40.250 13.000 -61.459 1.00 74.75 235 HIS A O 1
ATOM 1986 N N . THR A 1 236 ? 38.531 14.390 -61.137 1.00 75.81 236 THR A N 1
ATOM 1987 C CA . THR A 1 236 ? 38.521 14.815 -62.546 1.00 75.81 236 THR A CA 1
ATOM 1988 C C . THR A 1 236 ? 39.787 15.580 -62.882 1.00 75.81 236 THR A C 1
ATOM 1990 O O . THR A 1 236 ? 40.448 15.194 -63.830 1.00 75.81 236 THR A O 1
ATOM 1993 N N . PHE A 1 237 ? 40.200 16.567 -62.086 1.00 73.00 237 PHE A N 1
ATOM 1994 C CA . PHE A 1 237 ? 41.353 17.397 -62.426 1.00 73.00 237 PHE A CA 1
ATOM 1995 C C . PHE A 1 237 ? 42.654 16.593 -62.436 1.00 73.00 237 PHE A C 1
ATOM 1997 O O . PHE A 1 237 ? 43.402 16.663 -63.406 1.00 73.00 237 PHE A O 1
ATOM 2004 N N . ALA A 1 238 ? 42.914 15.779 -61.407 1.00 73.69 238 ALA A N 1
ATOM 2005 C CA . ALA A 1 238 ? 44.118 14.956 -61.356 1.00 73.69 238 ALA A CA 1
ATOM 2006 C C . ALA A 1 238 ? 44.096 13.864 -62.431 1.00 73.69 238 ALA A C 1
ATOM 2008 O O . ALA A 1 238 ? 45.082 13.700 -63.148 1.00 73.69 238 ALA A O 1
ATOM 2009 N N . TYR A 1 239 ? 42.974 13.150 -62.585 1.00 76.25 239 TYR A N 1
ATOM 2010 C CA . TYR A 1 239 ? 42.870 12.083 -63.575 1.00 76.25 239 TYR A CA 1
ATOM 2011 C C . TYR A 1 239 ? 42.968 12.635 -64.994 1.00 76.25 239 TYR A C 1
ATOM 2013 O O . TYR A 1 239 ? 43.806 12.170 -65.753 1.00 76.25 239 TYR A O 1
ATOM 2021 N N . THR A 1 240 ? 42.183 13.651 -65.369 1.00 73.81 240 THR A N 1
ATOM 2022 C CA . THR A 1 240 ? 42.233 14.198 -66.731 1.00 73.81 240 THR A CA 1
ATOM 2023 C C . THR A 1 240 ? 43.565 14.866 -67.009 1.00 73.81 240 THR A C 1
ATOM 2025 O O . THR A 1 240 ? 44.107 14.665 -68.087 1.00 73.81 240 THR A O 1
ATOM 2028 N N . TYR A 1 241 ? 44.129 15.622 -66.063 1.00 75.88 241 TYR A N 1
ATOM 2029 C CA . TYR A 1 241 ? 45.400 16.302 -66.293 1.00 75.88 241 TYR A CA 1
ATOM 2030 C C . TYR A 1 241 ? 46.533 15.297 -66.489 1.00 75.88 241 TYR A C 1
ATOM 2032 O O . TYR A 1 241 ? 47.206 15.345 -67.512 1.00 75.88 241 TYR A O 1
ATOM 2040 N N . ILE A 1 242 ? 46.699 14.344 -65.566 1.00 74.31 242 ILE A N 1
ATOM 2041 C CA . ILE A 1 242 ? 47.775 13.348 -65.641 1.00 74.31 242 ILE A CA 1
ATOM 2042 C C . ILE A 1 242 ? 47.554 12.408 -66.829 1.00 74.31 242 ILE A C 1
ATOM 2044 O O . ILE A 1 242 ? 48.482 12.176 -67.603 1.00 74.31 242 ILE A O 1
ATOM 2048 N N . HIS A 1 243 ? 46.334 11.894 -67.008 1.00 74.62 243 HIS A N 1
ATOM 2049 C CA . HIS A 1 243 ? 46.030 10.959 -68.087 1.00 74.62 243 HIS A CA 1
ATOM 2050 C C . HIS A 1 243 ? 46.194 11.616 -69.459 1.00 74.62 243 HIS A C 1
ATOM 2052 O O . HIS A 1 243 ? 46.816 11.023 -70.333 1.00 74.62 243 HIS A O 1
ATOM 2058 N N . ILE A 1 244 ? 45.693 12.840 -69.669 1.00 76.06 244 ILE A N 1
ATOM 2059 C CA . ILE A 1 244 ? 45.856 13.539 -70.950 1.00 76.06 244 ILE A CA 1
ATOM 2060 C C . ILE A 1 244 ? 47.326 13.882 -71.174 1.00 76.06 244 ILE A C 1
ATOM 2062 O O . ILE A 1 244 ? 47.823 13.568 -72.249 1.00 76.06 244 ILE A O 1
ATOM 2066 N N . LEU A 1 245 ? 48.054 14.449 -70.204 1.00 74.50 245 LEU A N 1
ATOM 2067 C CA . LEU A 1 245 ? 49.471 14.793 -70.403 1.00 74.50 245 LEU A CA 1
ATOM 2068 C C . LEU A 1 245 ? 50.308 13.573 -70.765 1.00 74.50 245 LEU A C 1
ATOM 2070 O O . LEU A 1 245 ? 51.004 13.599 -71.772 1.00 74.50 245 LEU A O 1
ATOM 2074 N N . ILE A 1 246 ? 50.217 12.495 -69.987 1.00 73.81 246 ILE A N 1
ATOM 2075 C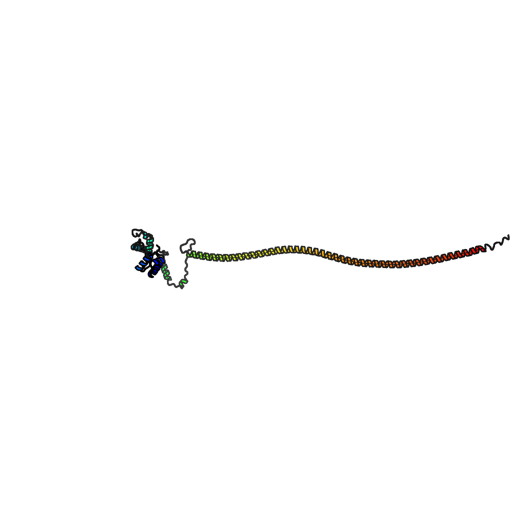 CA . ILE A 1 246 ? 51.028 11.299 -70.229 1.00 73.81 246 ILE A CA 1
ATOM 2076 C C . ILE A 1 246 ? 50.604 10.621 -71.531 1.00 73.81 246 ILE A C 1
ATOM 2078 O O . ILE A 1 246 ? 51.454 10.313 -72.366 1.00 73.81 246 ILE A O 1
ATOM 2082 N N . HIS A 1 247 ? 49.301 10.410 -71.735 1.00 73.81 247 HIS A N 1
ATOM 2083 C CA . HIS A 1 247 ? 48.817 9.696 -72.911 1.00 73.81 247 HIS A CA 1
ATOM 2084 C C . HIS A 1 247 ? 49.093 10.477 -74.198 1.00 73.81 247 HIS A C 1
ATOM 2086 O O . HIS A 1 247 ? 49.576 9.900 -75.167 1.00 73.81 247 HIS A O 1
ATOM 2092 N N . THR A 1 248 ? 48.836 11.788 -74.227 1.00 75.50 248 THR A N 1
ATOM 2093 C CA . THR A 1 248 ? 49.151 12.620 -75.400 1.00 75.50 248 THR A CA 1
ATOM 2094 C C . THR A 1 248 ? 50.650 12.745 -75.622 1.00 75.50 248 THR A C 1
ATOM 2096 O O . THR A 1 248 ? 51.082 12.634 -76.763 1.00 75.50 248 THR A O 1
ATOM 2099 N N . TYR A 1 249 ? 51.456 12.907 -74.569 1.00 76.12 249 TYR A N 1
ATOM 2100 C CA . TYR A 1 249 ? 52.904 13.032 -74.709 1.00 76.12 249 TYR A CA 1
ATOM 2101 C C . TYR A 1 249 ? 53.511 11.757 -75.285 1.00 76.12 249 TYR A C 1
ATOM 2103 O O . TYR A 1 249 ? 54.213 11.819 -76.290 1.00 76.12 249 TYR A O 1
ATOM 2111 N N . ILE A 1 250 ? 53.180 10.591 -74.720 1.00 71.00 250 ILE A N 1
ATOM 2112 C CA . ILE A 1 250 ? 53.676 9.306 -75.222 1.00 71.00 250 ILE A CA 1
ATOM 2113 C C . ILE A 1 250 ? 53.142 9.045 -76.631 1.00 71.00 250 ILE A C 1
ATOM 2115 O O . ILE A 1 250 ? 53.923 8.714 -77.519 1.00 71.00 250 ILE A O 1
ATOM 2119 N N . TYR A 1 251 ? 51.839 9.220 -76.867 1.00 75.12 251 TYR A N 1
ATOM 2120 C CA . TYR A 1 251 ? 51.248 8.932 -78.173 1.00 75.12 251 TYR A CA 1
ATOM 2121 C C . TYR A 1 251 ? 51.816 9.840 -79.269 1.00 75.12 251 TYR A C 1
ATOM 2123 O O . TYR A 1 251 ? 52.219 9.346 -80.317 1.00 75.12 251 TYR A O 1
ATOM 2131 N N . VAL A 1 252 ? 51.916 11.151 -79.028 1.00 75.00 252 VAL A N 1
ATOM 2132 C CA . VAL A 1 252 ? 52.450 12.107 -80.007 1.00 75.00 252 VAL A CA 1
ATOM 2133 C C . VAL A 1 252 ? 53.951 11.912 -80.197 1.00 75.00 252 VAL A C 1
ATOM 2135 O O . VAL A 1 252 ? 54.384 11.823 -81.342 1.00 75.00 252 VAL A O 1
ATOM 2138 N N . CYS A 1 253 ? 54.752 11.782 -79.130 1.00 70.94 253 CYS A N 1
ATOM 2139 C CA . CYS A 1 253 ? 56.191 11.547 -79.284 1.00 70.94 253 CYS A CA 1
ATOM 2140 C C . CYS A 1 253 ? 56.465 10.253 -80.046 1.00 70.94 253 CYS A C 1
ATOM 2142 O O . CYS A 1 253 ? 57.259 10.270 -80.980 1.00 70.94 253 CYS A O 1
ATOM 2144 N N . MET A 1 254 ? 55.801 9.149 -79.700 1.00 69.56 254 MET A N 1
ATOM 2145 C CA . MET A 1 254 ? 56.032 7.871 -80.373 1.00 69.56 254 MET A CA 1
ATOM 2146 C C . MET A 1 254 ? 55.514 7.892 -81.812 1.00 69.56 254 MET A C 1
ATOM 2148 O O . MET A 1 254 ? 56.236 7.487 -82.718 1.00 69.56 254 MET A O 1
ATOM 2152 N N . TYR A 1 255 ? 54.305 8.402 -82.056 1.00 74.12 255 TYR A N 1
ATOM 2153 C CA . TYR A 1 255 ? 53.729 8.436 -83.401 1.00 74.12 255 TYR A CA 1
ATOM 2154 C C . TYR A 1 255 ? 54.517 9.356 -84.338 1.00 74.12 255 TYR A C 1
ATOM 2156 O O . TYR A 1 255 ? 54.875 8.946 -85.440 1.00 74.12 255 TYR A O 1
ATOM 2164 N N . VAL A 1 256 ? 54.843 10.576 -83.899 1.00 73.38 256 VAL A N 1
ATOM 2165 C CA . VAL A 1 256 ? 55.619 11.529 -84.705 1.00 73.38 256 VAL A CA 1
ATOM 2166 C C . VAL A 1 256 ? 57.033 11.008 -84.928 1.00 73.38 256 VAL A C 1
ATOM 2168 O O . VAL A 1 256 ? 57.505 11.037 -86.061 1.00 73.38 256 VAL A O 1
ATOM 2171 N N . CYS A 1 257 ? 57.700 10.487 -83.893 1.00 69.88 257 CYS A N 1
ATOM 2172 C CA . CYS A 1 257 ? 59.061 9.979 -84.039 1.00 69.88 257 CYS A CA 1
ATOM 2173 C C . CYS A 1 257 ? 59.104 8.788 -85.006 1.00 69.88 257 CYS A C 1
ATOM 2175 O O . CYS A 1 257 ? 59.910 8.790 -85.932 1.00 69.88 257 CYS A O 1
ATOM 2177 N N . MET A 1 258 ? 58.179 7.829 -84.888 1.00 67.50 258 MET A N 1
ATOM 2178 C CA . MET A 1 258 ? 58.111 6.688 -85.807 1.00 67.50 258 MET A CA 1
ATOM 2179 C C . MET A 1 258 ? 57.736 7.109 -87.232 1.00 67.50 258 MET A C 1
ATOM 2181 O O . MET A 1 258 ? 58.370 6.662 -88.184 1.00 67.50 258 MET A O 1
ATOM 2185 N N . TYR A 1 259 ? 56.745 7.988 -87.405 1.00 72.56 259 TYR A N 1
ATOM 2186 C CA . TYR A 1 259 ? 56.306 8.423 -88.733 1.00 72.56 259 TYR A CA 1
ATOM 2187 C C . TYR A 1 259 ? 57.383 9.238 -89.455 1.00 72.56 259 TYR A C 1
ATOM 2189 O O . TYR A 1 259 ? 57.691 8.962 -90.612 1.00 72.56 259 TYR A O 1
ATOM 2197 N N . VAL A 1 260 ? 58.002 10.207 -88.771 1.00 72.25 260 VAL A N 1
ATOM 2198 C CA . VAL A 1 260 ? 59.085 11.022 -89.339 1.00 72.25 260 VAL A CA 1
ATOM 2199 C C . VAL A 1 260 ? 60.295 10.150 -89.649 1.00 72.25 260 VAL A C 1
ATOM 2201 O O . VAL A 1 260 ? 60.837 10.251 -90.746 1.00 72.25 260 VAL A O 1
ATOM 2204 N N . CYS A 1 261 ? 60.697 9.264 -88.734 1.00 68.62 261 CYS A N 1
ATOM 2205 C CA . CYS A 1 261 ? 61.864 8.414 -88.946 1.00 68.62 261 CYS A CA 1
ATOM 2206 C C . CYS A 1 261 ? 61.651 7.474 -90.142 1.00 68.62 261 CYS A C 1
ATOM 2208 O O . CYS A 1 261 ? 62.501 7.408 -91.024 1.00 68.62 261 CYS A O 1
ATOM 2210 N N . MET A 1 262 ? 60.480 6.838 -90.257 1.00 66.81 262 MET A N 1
ATOM 2211 C CA . MET A 1 262 ? 60.167 5.974 -91.400 1.00 66.81 262 MET A CA 1
ATOM 2212 C C . MET A 1 262 ? 60.034 6.762 -92.710 1.00 66.81 262 MET A C 1
ATOM 2214 O O . MET A 1 262 ? 60.593 6.356 -93.725 1.00 66.81 262 MET A O 1
ATOM 2218 N N . TYR A 1 263 ? 59.329 7.896 -92.712 1.00 70.06 263 TYR A N 1
ATOM 2219 C CA . TYR A 1 263 ? 59.083 8.663 -93.935 1.00 70.06 263 TYR A CA 1
ATOM 2220 C C . TYR A 1 263 ? 60.354 9.329 -94.466 1.00 70.06 263 TYR A C 1
ATOM 2222 O O . TYR A 1 263 ? 60.651 9.222 -95.654 1.00 70.06 263 TYR A O 1
ATOM 2230 N N . VAL A 1 264 ? 61.135 9.977 -93.596 1.00 71.38 264 VAL A N 1
ATOM 2231 C CA . VAL A 1 264 ? 62.399 10.616 -93.986 1.00 71.38 264 VAL A CA 1
ATOM 2232 C C . VAL A 1 264 ? 63.395 9.563 -94.453 1.00 71.38 264 VAL A C 1
ATOM 2234 O O . VAL A 1 264 ? 63.985 9.734 -95.515 1.00 71.38 264 VAL A O 1
ATOM 2237 N N . CYS A 1 265 ? 63.552 8.458 -93.718 1.00 66.38 265 CYS A N 1
ATOM 2238 C CA . CYS A 1 265 ? 64.515 7.423 -94.088 1.00 66.38 265 CYS A CA 1
ATOM 2239 C C . CYS A 1 265 ? 64.151 6.792 -95.442 1.00 66.38 265 CYS A C 1
ATOM 2241 O O . CYS A 1 265 ? 64.996 6.718 -96.329 1.00 66.38 265 CYS A O 1
ATOM 2243 N N . MET A 1 266 ? 62.875 6.457 -95.668 1.00 65.19 266 MET A N 1
ATOM 2244 C CA . MET A 1 266 ? 62.429 5.891 -96.945 1.00 65.19 266 MET A CA 1
ATOM 2245 C C . MET A 1 266 ? 62.505 6.901 -98.096 1.00 65.19 266 MET A C 1
ATOM 2247 O O . MET A 1 266 ? 63.017 6.572 -99.163 1.00 65.19 266 MET A O 1
ATOM 2251 N N . TYR A 1 267 ? 62.029 8.133 -97.911 1.00 68.81 267 TYR A N 1
ATOM 2252 C CA . TYR A 1 267 ? 61.982 9.118 -98.993 1.00 68.81 267 TYR A CA 1
ATOM 2253 C C . TYR A 1 267 ? 63.379 9.610 -99.378 1.00 68.81 267 TYR A C 1
ATOM 2255 O O . TYR A 1 267 ? 63.703 9.672 -100.562 1.00 68.81 267 TYR A O 1
ATOM 2263 N N . VAL A 1 268 ? 64.234 9.911 -98.395 1.00 69.62 268 VAL A N 1
ATOM 2264 C CA . VAL A 1 268 ? 65.608 10.361 -98.653 1.00 69.62 268 VAL A CA 1
ATOM 2265 C C . VAL A 1 268 ? 66.431 9.232 -99.267 1.00 69.62 268 VAL A C 1
ATOM 2267 O O . VAL A 1 268 ? 67.072 9.469 -100.289 1.00 69.62 268 VAL A O 1
ATOM 2270 N N . CYS A 1 269 ? 66.385 8.005 -98.729 1.00 64.62 269 CYS A N 1
ATOM 2271 C CA . CYS A 1 269 ? 67.133 6.892 -99.323 1.00 64.62 269 CYS A CA 1
ATOM 2272 C C . CYS A 1 269 ? 66.692 6.614 -100.760 1.00 64.62 269 CYS A C 1
ATOM 2274 O O . CYS A 1 269 ? 67.548 6.488 -101.633 1.00 64.62 269 CYS A O 1
ATOM 2276 N N . MET A 1 270 ? 65.384 6.568 -101.026 1.00 64.44 270 MET A N 1
ATOM 2277 C CA . MET A 1 270 ? 64.880 6.275 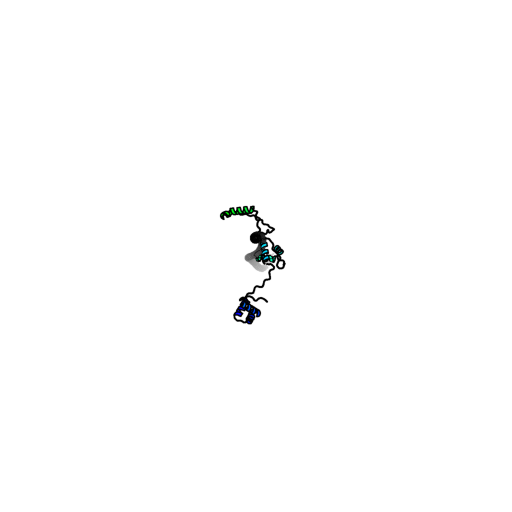-102.368 1.00 64.44 270 MET A CA 1
ATOM 2278 C C . MET A 1 270 ? 65.159 7.419 -103.343 1.00 64.44 270 MET A C 1
ATOM 2280 O O . MET A 1 270 ? 65.641 7.173 -104.444 1.00 64.44 270 MET A O 1
ATOM 2284 N N . TYR A 1 271 ? 64.906 8.671 -102.958 1.00 68.12 271 TYR A N 1
ATOM 2285 C CA . TYR A 1 271 ? 65.076 9.806 -103.862 1.00 68.12 271 TYR A CA 1
ATOM 2286 C C . TYR A 1 271 ? 66.551 10.088 -104.149 1.00 68.12 271 TYR A C 1
ATOM 2288 O O . TYR A 1 271 ? 66.927 10.259 -105.306 1.00 68.12 271 TYR A O 1
ATOM 2296 N N . VAL A 1 272 ? 67.407 10.085 -103.121 1.00 70.44 272 VAL A N 1
ATOM 2297 C CA . VAL A 1 272 ? 68.842 10.340 -103.296 1.00 70.44 272 VAL A CA 1
ATOM 2298 C C . VAL A 1 272 ? 69.504 9.195 -104.056 1.00 70.44 272 VAL A C 1
ATOM 2300 O O . VAL A 1 272 ? 70.209 9.474 -105.023 1.00 70.44 272 VAL A O 1
ATOM 2303 N N . CYS A 1 273 ? 69.254 7.925 -103.700 1.00 64.62 273 CYS A N 1
ATOM 2304 C CA . CYS A 1 273 ? 69.851 6.808 -104.444 1.00 64.62 273 CYS A CA 1
ATOM 2305 C C . CYS A 1 273 ? 69.402 6.816 -105.902 1.00 64.62 273 CYS A C 1
ATOM 2307 O O . CYS A 1 273 ? 70.242 6.761 -106.793 1.00 64.62 273 CYS A O 1
ATOM 2309 N N . MET A 1 274 ? 68.101 6.941 -106.171 1.00 67.81 274 MET A N 1
ATOM 2310 C CA . MET A 1 274 ? 67.608 6.891 -107.546 1.00 67.81 274 MET A CA 1
ATOM 2311 C C . MET A 1 274 ? 68.068 8.104 -108.358 1.00 67.81 274 MET A C 1
ATOM 2313 O O . MET A 1 274 ? 68.542 7.938 -109.477 1.00 67.81 274 MET A O 1
ATOM 2317 N N . TYR A 1 275 ? 67.991 9.320 -107.812 1.00 72.44 275 TYR A N 1
ATOM 2318 C CA . TYR A 1 275 ? 68.376 10.524 -108.550 1.00 72.44 275 TYR A CA 1
ATOM 2319 C C . TYR A 1 275 ? 69.880 10.568 -108.833 1.00 72.44 275 TYR A C 1
ATOM 2321 O O . TYR A 1 275 ? 70.284 10.813 -109.969 1.00 72.44 275 TYR A O 1
ATOM 2329 N N . VAL A 1 276 ? 70.716 10.287 -107.827 1.00 73.25 276 VAL A N 1
ATOM 2330 C CA . VAL A 1 276 ? 72.175 10.293 -107.995 1.00 73.25 276 VAL A CA 1
ATOM 2331 C C . VAL A 1 276 ? 72.609 9.180 -108.946 1.00 73.25 276 VAL A C 1
ATOM 2333 O O . VAL A 1 276 ? 73.388 9.450 -109.859 1.00 73.25 276 VAL A O 1
ATOM 2336 N N . CYS A 1 277 ? 72.077 7.959 -108.805 1.00 66.31 277 CYS A N 1
ATOM 2337 C CA . CYS A 1 277 ? 72.417 6.856 -109.705 1.00 66.31 277 CYS A CA 1
ATOM 2338 C C . CYS A 1 277 ? 71.991 7.139 -111.149 1.00 66.31 277 CYS A C 1
ATOM 2340 O O . CYS A 1 277 ? 72.786 6.932 -112.065 1.00 66.31 277 CYS A O 1
ATOM 2342 N N . MET A 1 278 ? 70.780 7.658 -111.369 1.00 70.06 278 MET A N 1
ATOM 2343 C CA . MET A 1 278 ? 70.290 7.950 -112.719 1.00 70.06 278 MET A CA 1
ATOM 2344 C C . MET A 1 278 ? 71.031 9.133 -113.352 1.00 70.06 278 MET A C 1
ATOM 2346 O O . MET A 1 278 ? 71.415 9.054 -114.516 1.00 70.06 278 MET A O 1
ATOM 2350 N N . HIS A 1 279 ? 71.300 10.206 -112.602 1.00 70.25 279 HIS A N 1
ATOM 2351 C CA . HIS A 1 279 ? 72.043 11.357 -113.122 1.00 70.25 279 HIS A CA 1
ATOM 2352 C C . HIS A 1 279 ? 73.501 10.998 -113.434 1.00 70.25 279 HIS A C 1
ATOM 2354 O O . HIS A 1 279 ? 74.015 11.363 -114.492 1.00 70.25 279 HIS A O 1
ATOM 2360 N N . ALA A 1 280 ? 74.165 10.246 -112.550 1.00 71.06 280 ALA A N 1
ATOM 2361 C CA . ALA A 1 280 ? 75.520 9.760 -112.792 1.00 71.06 280 ALA A CA 1
ATOM 2362 C C . ALA A 1 280 ? 75.575 8.845 -114.025 1.00 71.06 280 ALA A C 1
ATOM 2364 O O . ALA A 1 280 ? 76.453 9.019 -114.871 1.00 71.06 280 ALA A O 1
ATOM 2365 N N . TYR A 1 281 ? 74.617 7.924 -114.172 1.00 72.56 281 TYR A N 1
ATOM 2366 C CA . TYR A 1 281 ? 74.531 7.033 -115.330 1.00 72.56 281 TYR A CA 1
ATOM 2367 C C . TYR A 1 281 ? 74.324 7.806 -116.639 1.00 72.56 281 TYR A C 1
ATOM 2369 O O . TYR A 1 281 ? 75.088 7.639 -117.586 1.00 72.56 281 TYR A O 1
ATOM 2377 N N . MET A 1 282 ? 73.346 8.714 -116.682 1.00 68.25 282 MET A N 1
ATOM 2378 C CA . MET A 1 282 ? 73.042 9.484 -117.890 1.00 68.25 282 MET A CA 1
ATOM 2379 C C . MET A 1 282 ? 74.189 10.423 -118.277 1.00 68.25 282 MET A C 1
ATOM 2381 O O . MET A 1 282 ? 74.559 10.482 -119.448 1.00 68.25 282 MET A O 1
ATOM 2385 N N . HIS A 1 283 ? 74.791 11.125 -117.310 1.00 73.00 283 HIS A N 1
ATOM 2386 C CA . HIS A 1 283 ? 75.887 12.053 -117.587 1.00 73.00 283 HIS A CA 1
ATOM 2387 C C . HIS A 1 283 ? 77.142 11.323 -118.072 1.00 73.00 283 HIS A C 1
ATOM 2389 O O . HIS A 1 283 ? 77.747 11.732 -119.060 1.00 73.00 283 HIS A O 1
ATOM 2395 N N . THR A 1 284 ? 77.532 10.226 -117.415 1.00 71.50 284 THR A N 1
ATOM 2396 C CA . THR A 1 284 ? 78.702 9.441 -117.840 1.00 71.50 284 THR A CA 1
ATOM 2397 C C . THR A 1 284 ? 78.483 8.808 -119.209 1.00 71.50 284 THR A C 1
ATOM 2399 O O . THR A 1 284 ? 79.363 8.916 -120.057 1.00 71.50 284 THR A O 1
ATOM 2402 N N . TYR A 1 285 ? 77.307 8.231 -119.468 1.00 70.69 285 TYR A N 1
ATOM 2403 C CA . TYR A 1 285 ? 77.001 7.595 -120.747 1.00 70.69 285 TYR A CA 1
ATOM 2404 C C . TYR A 1 285 ? 76.956 8.604 -121.903 1.00 70.69 285 TYR A C 1
ATOM 2406 O O . TYR A 1 285 ? 77.640 8.422 -122.908 1.00 70.69 285 TYR A O 1
ATOM 2414 N N . ILE A 1 286 ? 76.209 9.703 -121.752 1.00 65.06 286 ILE A N 1
ATOM 2415 C CA . ILE A 1 286 ? 76.042 10.706 -122.814 1.00 65.06 286 ILE A CA 1
ATOM 2416 C C . ILE A 1 286 ? 77.352 11.459 -123.060 1.00 65.06 286 ILE A C 1
ATOM 2418 O O . ILE A 1 286 ? 77.767 11.602 -124.211 1.00 65.06 286 ILE A O 1
ATOM 2422 N N . HIS A 1 287 ? 78.026 11.917 -121.999 1.00 69.81 287 HIS A N 1
ATOM 2423 C CA . HIS A 1 287 ? 79.252 12.697 -122.146 1.00 69.81 287 HIS A CA 1
ATOM 2424 C C . HIS A 1 287 ? 80.395 11.836 -122.685 1.00 69.81 287 HIS A C 1
ATOM 2426 O O . HIS A 1 287 ? 81.105 12.276 -123.585 1.00 69.81 287 HIS A O 1
ATOM 2432 N N . ALA A 1 288 ? 80.570 10.603 -122.193 1.00 68.12 288 ALA A N 1
ATOM 2433 C CA . ALA A 1 288 ? 81.600 9.718 -122.726 1.00 68.12 288 ALA A CA 1
ATOM 2434 C C . ALA A 1 288 ? 81.312 9.364 -124.187 1.00 68.12 288 ALA A C 1
ATOM 2436 O O . ALA A 1 288 ? 82.210 9.492 -125.011 1.00 68.12 288 ALA A O 1
ATOM 2437 N N . TYR A 1 289 ? 80.081 8.984 -124.539 1.00 68.62 289 TYR A N 1
ATOM 2438 C CA . TYR A 1 289 ? 79.764 8.530 -125.893 1.00 68.62 289 TYR A CA 1
ATOM 2439 C C . TYR A 1 289 ? 79.834 9.660 -126.928 1.00 68.62 289 TYR A C 1
ATOM 2441 O O . TYR A 1 289 ? 80.523 9.526 -127.936 1.00 68.62 289 TYR A O 1
ATOM 2449 N N . ILE A 1 290 ? 79.183 10.800 -126.671 1.00 63.84 290 ILE A N 1
ATOM 2450 C CA . ILE A 1 290 ? 79.149 11.912 -127.633 1.00 63.84 290 ILE A CA 1
ATOM 2451 C C . ILE A 1 290 ? 80.523 12.571 -127.752 1.00 63.84 290 ILE A C 1
ATOM 2453 O O . ILE A 1 290 ? 80.984 12.804 -128.869 1.00 63.84 290 ILE A O 1
ATOM 2457 N N . TYR A 1 291 ? 81.194 12.854 -126.629 1.00 71.06 291 TYR A N 1
ATOM 2458 C CA . TYR A 1 291 ? 82.484 13.540 -126.668 1.00 71.06 291 TYR A CA 1
ATOM 2459 C C . TYR A 1 291 ? 83.553 12.668 -127.324 1.00 71.06 291 TYR A C 1
ATOM 2461 O O . TYR A 1 291 ? 84.253 13.146 -128.210 1.00 71.06 291 TYR A O 1
ATOM 2469 N N . THR A 1 292 ? 83.661 11.384 -126.959 1.00 68.38 292 THR A N 1
ATOM 2470 C CA . THR A 1 292 ? 84.665 10.498 -127.572 1.00 68.38 292 THR A CA 1
ATOM 2471 C C . THR A 1 292 ? 84.373 10.255 -129.048 1.00 68.38 292 THR A C 1
ATOM 2473 O O . THR A 1 292 ? 85.287 10.380 -129.856 1.00 68.38 292 THR A O 1
ATOM 2476 N N . TYR A 1 293 ? 83.118 9.997 -129.432 1.00 67.06 293 TYR A N 1
ATOM 2477 C CA . TYR A 1 293 ? 82.771 9.738 -130.828 1.00 67.06 293 TYR A CA 1
ATOM 2478 C C . TYR A 1 293 ? 83.005 10.967 -131.711 1.00 67.06 293 TYR A C 1
ATOM 2480 O O . TYR A 1 293 ? 83.676 10.870 -132.735 1.00 67.06 293 TYR A O 1
ATOM 2488 N N . MET A 1 294 ? 82.524 12.144 -131.298 1.00 64.75 294 MET A N 1
ATOM 2489 C CA . MET A 1 294 ? 82.692 13.372 -132.079 1.00 64.75 294 MET A CA 1
ATOM 2490 C C . MET A 1 294 ? 84.145 13.846 -132.099 1.00 64.75 294 MET A C 1
ATOM 2492 O O . MET A 1 294 ? 84.650 14.203 -133.161 1.00 64.75 294 MET A O 1
ATOM 2496 N N . TYR A 1 295 ? 84.834 13.837 -130.953 1.00 72.69 295 TYR A N 1
ATOM 2497 C CA . TYR A 1 295 ? 86.214 14.313 -130.872 1.00 72.69 295 TYR A CA 1
ATOM 2498 C C . TYR A 1 295 ? 87.164 13.402 -131.649 1.00 72.69 295 TYR A C 1
ATOM 2500 O O . TYR A 1 295 ? 87.938 13.891 -132.467 1.00 72.69 295 TYR A O 1
ATOM 2508 N N . VAL A 1 296 ? 87.081 12.081 -131.453 1.00 70.12 296 VAL A N 1
ATOM 2509 C CA . VAL A 1 296 ? 87.958 11.131 -132.150 1.00 70.12 296 VAL A CA 1
ATOM 2510 C C . VAL A 1 296 ? 87.659 11.125 -133.646 1.00 70.12 296 VAL A C 1
ATOM 2512 O O . VAL A 1 296 ? 88.592 11.211 -134.439 1.00 70.12 296 VAL A O 1
ATOM 2515 N N . CYS A 1 297 ? 86.386 11.093 -134.054 1.00 61.84 297 CYS A N 1
ATOM 2516 C CA . CYS A 1 297 ? 86.032 11.030 -135.472 1.00 61.84 297 CYS A CA 1
ATOM 2517 C C . CYS A 1 297 ? 86.446 12.313 -136.215 1.00 61.84 297 CYS A C 1
ATOM 2519 O O . CYS A 1 297 ? 87.112 12.241 -137.246 1.00 61.84 297 CYS A O 1
ATOM 2521 N N . MET A 1 298 ? 86.176 13.496 -135.650 1.00 66.44 298 MET A N 1
ATOM 2522 C CA . MET A 1 298 ? 86.567 14.767 -136.273 1.00 66.44 298 MET A CA 1
ATOM 2523 C C . MET A 1 298 ? 88.085 14.986 -136.247 1.00 66.44 298 MET A C 1
ATOM 2525 O O . MET A 1 298 ? 88.657 15.395 -137.256 1.00 66.44 298 MET A O 1
ATOM 2529 N N . HIS A 1 299 ? 88.761 14.694 -135.130 1.00 71.31 299 HIS A N 1
ATOM 2530 C CA . HIS A 1 299 ? 90.208 14.894 -135.020 1.00 71.31 299 HIS A CA 1
ATOM 2531 C C . HIS A 1 299 ? 90.978 13.948 -135.947 1.00 71.31 299 HIS A C 1
ATOM 2533 O O . HIS A 1 299 ? 91.882 14.385 -136.656 1.00 71.31 299 HIS A O 1
ATOM 2539 N N . VAL A 1 300 ? 90.610 12.662 -135.993 1.00 72.44 300 VAL A N 1
ATOM 2540 C CA . VAL A 1 300 ? 91.273 11.680 -136.863 1.00 72.44 300 VAL A CA 1
ATOM 2541 C C . VAL A 1 300 ? 91.008 11.992 -138.336 1.00 72.44 300 VAL A C 1
ATOM 2543 O O . VAL A 1 300 ? 91.961 12.021 -139.114 1.00 72.44 300 VAL A O 1
ATOM 2546 N N . CYS A 1 301 ? 89.766 12.288 -138.735 1.00 63.59 301 CYS A N 1
ATOM 2547 C CA . CYS A 1 301 ? 89.449 12.603 -140.132 1.00 63.59 301 CYS A CA 1
ATOM 2548 C C . CYS A 1 301 ? 90.143 13.882 -140.617 1.00 63.59 301 CYS A C 1
ATOM 2550 O O . CYS A 1 301 ? 90.737 13.883 -141.693 1.00 63.59 301 CYS A O 1
ATOM 2552 N N . MET A 1 302 ? 90.134 14.955 -139.821 1.00 69.06 302 MET A N 1
ATOM 2553 C CA . MET A 1 302 ? 90.766 16.215 -140.223 1.00 69.06 302 MET A CA 1
ATOM 2554 C C . MET A 1 302 ? 92.294 16.110 -140.218 1.00 69.06 302 MET A C 1
ATOM 2556 O O . MET A 1 302 ? 92.936 16.553 -141.169 1.00 69.06 302 MET A O 1
ATOM 2560 N N . HIS A 1 303 ? 92.892 15.482 -139.198 1.00 71.25 303 HIS A N 1
ATOM 2561 C CA . HIS A 1 303 ? 94.346 15.327 -139.112 1.00 71.25 303 HIS A CA 1
ATOM 2562 C C . HIS A 1 303 ? 94.893 14.440 -140.236 1.00 71.25 303 HIS A C 1
ATOM 2564 O O . HIS A 1 303 ? 95.887 14.792 -140.867 1.00 71.25 303 HIS A O 1
ATOM 2570 N N . THR A 1 304 ? 94.243 13.308 -140.527 1.00 70.69 304 THR A N 1
ATOM 2571 C CA . THR A 1 304 ? 94.666 12.416 -141.621 1.00 70.69 304 THR A CA 1
ATOM 2572 C C . THR A 1 304 ? 94.516 13.079 -142.987 1.00 70.69 304 THR A C 1
ATOM 2574 O O . THR A 1 304 ? 95.446 13.002 -143.786 1.00 70.69 304 THR A O 1
ATOM 2577 N N . TYR A 1 305 ? 93.411 13.787 -143.238 1.00 68.75 305 TYR A N 1
ATOM 2578 C CA . TYR A 1 305 ? 93.179 14.492 -144.499 1.00 68.75 305 TYR A CA 1
ATOM 2579 C C . TYR A 1 305 ? 94.193 15.619 -144.732 1.00 68.75 305 TYR A C 1
ATOM 2581 O O . TYR A 1 305 ? 94.830 15.673 -145.783 1.00 68.75 305 TYR A O 1
ATOM 2589 N N . ILE A 1 306 ? 94.397 16.486 -143.734 1.00 65.38 306 ILE A N 1
ATOM 2590 C CA . ILE A 1 306 ? 95.328 17.618 -143.829 1.00 65.38 306 ILE A CA 1
ATOM 2591 C C . ILE A 1 306 ? 96.768 17.113 -143.967 1.00 65.38 306 ILE A C 1
ATOM 2593 O O . ILE A 1 306 ? 97.496 17.573 -144.848 1.00 65.38 306 ILE A O 1
ATOM 2597 N N . HIS A 1 307 ? 97.176 16.145 -143.139 1.00 71.81 307 HIS A N 1
ATOM 2598 C CA . HIS A 1 307 ? 98.537 15.614 -143.168 1.00 71.81 307 HIS A CA 1
ATOM 2599 C C . HIS A 1 307 ? 98.823 14.873 -144.478 1.00 71.81 307 HIS A C 1
ATOM 2601 O O . HIS A 1 307 ? 99.859 15.110 -145.093 1.00 71.81 307 HIS A O 1
ATOM 2607 N N . ALA A 1 308 ? 97.909 14.017 -144.949 1.00 68.12 308 ALA A N 1
ATOM 2608 C CA . ALA A 1 308 ? 98.087 13.305 -146.211 1.00 68.12 308 ALA A CA 1
ATOM 2609 C C . ALA A 1 308 ? 98.137 14.271 -147.402 1.00 68.12 308 ALA A C 1
ATOM 2611 O O . ALA A 1 308 ? 99.040 14.158 -148.228 1.00 68.12 308 ALA A O 1
ATOM 2612 N N . TYR A 1 309 ? 97.227 15.247 -147.478 1.00 69.31 309 TYR A N 1
ATOM 2613 C CA . TYR A 1 309 ? 97.151 16.176 -148.607 1.00 69.31 309 TYR A CA 1
ATOM 2614 C C . TYR A 1 309 ? 98.365 17.109 -148.676 1.00 69.31 309 TYR A C 1
ATOM 2616 O O . TYR A 1 309 ? 99.011 17.209 -149.717 1.00 69.31 309 TYR A O 1
ATOM 2624 N N . ILE A 1 310 ? 98.728 17.753 -147.562 1.00 64.38 310 ILE A N 1
ATOM 2625 C CA . ILE A 1 310 ? 99.844 18.707 -147.538 1.00 64.38 310 ILE A CA 1
ATOM 2626 C C . ILE A 1 310 ? 101.181 17.980 -147.716 1.00 64.38 310 ILE A C 1
ATOM 2628 O O . ILE A 1 310 ? 102.007 18.417 -148.519 1.00 64.38 310 ILE A O 1
ATOM 2632 N N . HIS A 1 311 ? 101.395 16.864 -147.007 1.00 68.75 311 HIS A N 1
ATOM 2633 C CA . HIS A 1 311 ? 102.667 16.147 -147.067 1.00 68.75 311 HIS A CA 1
ATOM 2634 C C . HIS A 1 311 ? 102.901 15.542 -148.453 1.00 68.75 311 HIS A C 1
ATOM 2636 O O . HIS A 1 311 ? 103.986 15.699 -149.003 1.00 68.75 311 HIS A O 1
ATOM 2642 N N . THR A 1 312 ? 101.900 14.886 -149.052 1.00 66.56 312 THR A N 1
ATOM 2643 C CA . THR A 1 312 ? 102.070 14.293 -150.390 1.00 66.56 312 THR A CA 1
ATOM 2644 C C . THR A 1 312 ? 102.244 15.358 -151.466 1.00 66.56 312 THR A C 1
ATOM 2646 O O . THR A 1 312 ? 103.142 15.225 -152.293 1.00 66.56 312 THR A O 1
ATOM 2649 N N . TYR A 1 313 ? 101.460 16.439 -151.430 1.00 67.62 313 TYR A N 1
ATOM 2650 C CA . TYR A 1 313 ? 101.506 17.478 -152.455 1.00 67.62 313 TYR A CA 1
ATOM 2651 C C . TYR A 1 313 ? 102.806 18.286 -152.406 1.00 67.62 313 TYR A C 1
ATOM 2653 O O . TYR A 1 313 ? 103.480 18.429 -153.424 1.00 67.62 313 TYR A O 1
ATOM 2661 N N . ILE A 1 314 ? 103.207 18.775 -151.227 1.00 63.53 314 ILE A N 1
ATOM 2662 C CA . ILE A 1 314 ? 104.408 19.612 -151.111 1.00 63.53 314 ILE A CA 1
ATOM 2663 C C . ILE A 1 314 ? 105.675 18.770 -151.257 1.00 63.53 314 ILE A C 1
ATOM 2665 O O . ILE A 1 314 ? 106.574 19.180 -151.988 1.00 63.53 314 ILE A O 1
ATOM 2669 N N . HIS A 1 315 ? 105.761 17.597 -150.614 1.00 67.25 315 HIS A N 1
ATOM 2670 C CA . HIS A 1 315 ? 106.963 16.763 -150.713 1.00 67.25 315 HIS A CA 1
ATOM 2671 C C . HIS A 1 315 ? 107.190 16.294 -152.152 1.00 67.25 315 HIS A C 1
ATOM 2673 O O . HIS A 1 315 ? 108.313 16.371 -152.643 1.00 67.25 315 HIS A O 1
ATOM 2679 N N . ALA A 1 316 ? 106.136 15.864 -152.858 1.00 63.97 316 ALA A N 1
ATOM 2680 C CA . ALA A 1 316 ? 106.259 15.498 -154.265 1.00 63.97 316 ALA A CA 1
ATOM 2681 C C . ALA A 1 316 ? 106.677 16.701 -155.121 1.00 63.97 316 ALA A C 1
ATOM 2683 O O . ALA A 1 316 ? 107.626 16.588 -155.891 1.00 63.97 316 ALA A O 1
ATOM 2684 N N . TYR A 1 317 ? 106.036 17.860 -154.942 1.00 65.50 317 TYR A N 1
ATOM 2685 C CA . TYR A 1 317 ? 106.287 19.044 -155.765 1.00 65.50 317 TYR A CA 1
ATOM 2686 C C . TYR A 1 317 ? 107.688 19.637 -155.556 1.00 65.50 317 TYR A C 1
ATOM 2688 O O . TYR A 1 317 ? 108.400 19.912 -156.525 1.00 65.50 317 TYR A O 1
ATOM 2696 N N . MET A 1 318 ? 108.118 19.780 -154.297 1.00 57.66 318 MET A N 1
ATOM 2697 C CA . MET A 1 318 ? 109.466 20.242 -153.952 1.00 57.66 318 MET A CA 1
ATOM 2698 C C . MET A 1 318 ? 110.529 19.267 -154.465 1.00 57.66 318 MET A C 1
ATOM 2700 O O . MET A 1 318 ? 111.536 19.702 -155.019 1.00 57.66 318 MET A O 1
ATOM 2704 N N . HIS A 1 319 ? 110.299 17.955 -154.332 1.00 65.19 319 HIS A N 1
ATOM 2705 C CA . HIS A 1 319 ? 111.275 16.951 -154.748 1.00 65.19 319 HIS A CA 1
ATOM 2706 C C . HIS A 1 319 ? 111.418 16.873 -156.274 1.00 65.19 319 HIS A C 1
ATOM 2708 O O . HIS A 1 319 ? 112.538 16.845 -156.779 1.00 65.19 319 HIS A O 1
ATOM 2714 N N . THR A 1 320 ? 110.322 16.877 -157.040 1.00 62.75 320 THR A N 1
ATOM 2715 C CA . THR A 1 320 ? 110.410 16.768 -158.505 1.00 62.75 320 THR A CA 1
ATOM 2716 C C . THR A 1 320 ? 110.964 18.032 -159.148 1.00 62.75 320 THR A C 1
ATOM 2718 O O . THR A 1 320 ? 111.818 17.932 -160.023 1.00 62.75 320 THR A O 1
ATOM 2721 N N . TYR A 1 321 ? 110.532 19.218 -158.708 1.00 63.91 321 TYR A N 1
ATOM 2722 C CA . TYR A 1 321 ? 110.907 20.471 -159.368 1.00 63.91 321 TYR A CA 1
ATOM 2723 C C . TYR A 1 321 ? 112.377 20.845 -159.133 1.00 63.91 321 TYR A C 1
ATOM 2725 O O . TYR A 1 321 ? 113.088 21.199 -160.077 1.00 63.91 321 TYR A O 1
ATOM 2733 N N . ILE A 1 322 ? 112.857 20.711 -157.888 1.00 59.56 322 ILE A N 1
ATOM 2734 C CA . ILE A 1 322 ? 114.264 20.971 -157.547 1.00 59.56 322 ILE A CA 1
ATOM 2735 C C . ILE A 1 322 ? 115.169 19.962 -158.262 1.00 59.56 322 ILE A C 1
ATOM 2737 O O . ILE A 1 322 ? 116.194 20.352 -158.823 1.00 59.56 322 ILE A O 1
ATOM 2741 N N . HIS A 1 323 ? 114.775 18.684 -158.303 1.00 62.16 323 HIS A N 1
ATOM 2742 C CA . HIS A 1 323 ? 115.603 17.647 -158.910 1.00 62.16 323 HIS A CA 1
ATOM 2743 C C . HIS A 1 323 ? 115.713 17.796 -160.434 1.00 62.16 323 HIS A C 1
ATOM 2745 O O . HIS A 1 323 ? 116.810 17.692 -160.975 1.00 62.16 323 HIS A O 1
ATOM 2751 N N . THR A 1 324 ? 114.623 18.071 -161.161 1.00 59.81 324 THR A N 1
ATOM 2752 C CA . THR A 1 324 ? 114.691 18.130 -162.633 1.00 59.81 324 THR A CA 1
ATOM 2753 C C . THR A 1 324 ? 115.337 19.409 -163.152 1.00 59.81 324 THR A C 1
ATOM 2755 O O . THR A 1 324 ? 116.115 19.347 -164.101 1.00 59.81 324 THR A O 1
ATOM 2758 N N . TYR A 1 325 ? 115.059 20.565 -162.543 1.00 59.66 325 TYR A N 1
ATOM 2759 C CA . TYR A 1 325 ? 115.510 21.840 -163.108 1.00 59.66 325 TYR A CA 1
ATOM 2760 C C . TYR A 1 325 ? 117.009 22.089 -162.887 1.00 59.66 325 TYR A C 1
ATOM 2762 O O . TYR A 1 325 ? 117.709 22.524 -163.805 1.00 59.66 325 TYR A O 1
ATOM 2770 N N . ILE A 1 326 ? 117.525 21.737 -161.701 1.00 59.19 326 ILE A N 1
ATOM 2771 C CA . ILE A 1 326 ? 118.969 21.772 -161.427 1.00 59.19 326 ILE A CA 1
ATOM 2772 C C . ILE A 1 326 ? 119.699 20.776 -162.341 1.00 59.19 326 ILE A C 1
ATOM 2774 O O . ILE A 1 326 ? 120.759 21.104 -162.873 1.00 59.19 326 ILE A O 1
ATOM 2778 N N . HIS A 1 327 ? 119.115 19.598 -162.596 1.00 58.81 327 HIS A N 1
ATOM 2779 C CA . HIS A 1 327 ? 119.768 18.563 -163.397 1.00 58.81 327 HIS A CA 1
ATOM 2780 C C . HIS A 1 327 ? 119.852 18.905 -164.897 1.00 58.81 327 HIS A C 1
ATOM 2782 O O . HIS A 1 327 ? 120.881 18.643 -165.514 1.00 58.81 327 HIS A O 1
ATOM 2788 N N . THR A 1 328 ? 118.831 19.512 -165.518 1.00 57.62 328 THR A N 1
ATOM 2789 C CA . THR A 1 328 ? 118.865 19.766 -166.975 1.00 57.62 328 THR A CA 1
ATOM 2790 C C . THR A 1 328 ? 119.581 21.054 -167.373 1.00 57.62 328 THR A C 1
ATOM 2792 O O . THR A 1 328 ? 120.264 21.062 -168.394 1.00 57.62 328 THR A O 1
ATOM 2795 N N . TYR A 1 329 ? 119.481 22.142 -166.601 1.00 52.38 329 TYR A N 1
ATOM 2796 C CA . TYR A 1 329 ? 120.068 23.415 -167.045 1.00 52.38 329 TYR A CA 1
ATOM 2797 C C . TYR A 1 329 ? 121.571 23.521 -166.748 1.00 52.38 329 TYR A C 1
ATOM 2799 O O . TYR A 1 329 ? 122.319 24.072 -167.556 1.00 52.38 329 TYR A O 1
ATOM 2807 N N . ILE A 1 330 ? 122.049 22.898 -165.661 1.00 58.84 330 ILE A N 1
ATOM 2808 C CA . ILE A 1 330 ? 123.492 22.690 -165.444 1.00 58.84 330 ILE A CA 1
ATOM 2809 C C . ILE A 1 330 ? 124.064 21.754 -166.525 1.00 58.84 330 ILE A C 1
ATOM 2811 O O . ILE A 1 330 ? 125.194 21.955 -166.964 1.00 58.84 330 ILE A O 1
ATOM 2815 N N . HIS A 1 331 ? 123.280 20.803 -167.053 1.00 55.66 331 HIS A N 1
ATOM 2816 C CA . HIS A 1 331 ? 123.716 19.987 -168.192 1.00 55.66 331 HIS A CA 1
ATOM 2817 C C . HIS A 1 331 ? 123.846 20.810 -169.494 1.00 55.66 331 HIS A C 1
ATOM 2819 O O . HIS A 1 331 ? 124.735 20.545 -170.302 1.00 55.66 331 HIS A O 1
ATOM 2825 N N . THR A 1 332 ? 123.035 21.857 -169.702 1.00 51.72 332 THR A N 1
ATOM 2826 C CA . THR A 1 332 ? 123.177 22.754 -170.871 1.00 51.72 332 THR A CA 1
ATOM 2827 C C . THR A 1 332 ? 124.157 23.913 -170.671 1.00 51.72 332 THR A C 1
ATOM 2829 O O . THR A 1 332 ? 124.660 24.425 -171.670 1.00 51.72 332 THR A O 1
ATOM 2832 N N . TYR A 1 333 ? 124.507 24.272 -169.425 1.00 51.53 333 TYR A N 1
ATOM 2833 C CA . TYR A 1 333 ? 125.586 25.220 -169.089 1.00 51.53 333 TYR A CA 1
ATOM 2834 C C . TYR A 1 333 ? 126.910 24.899 -169.810 1.00 51.53 333 TYR A C 1
ATOM 2836 O O . TYR A 1 333 ? 127.708 25.794 -170.057 1.00 51.53 333 TYR A O 1
ATOM 2844 N N . ILE A 1 334 ? 127.153 23.648 -170.204 1.00 55.66 334 ILE A N 1
ATOM 2845 C CA . ILE A 1 334 ? 128.482 23.212 -170.650 1.00 55.66 334 ILE A CA 1
ATOM 2846 C C . ILE A 1 334 ? 128.578 23.018 -172.175 1.00 55.66 334 ILE A C 1
ATOM 2848 O O . ILE A 1 334 ? 129.664 23.159 -172.733 1.00 55.66 334 ILE A O 1
ATOM 2852 N N . HIS A 1 335 ? 127.474 22.763 -172.892 1.00 48.50 335 HIS A N 1
ATOM 2853 C CA . HIS A 1 335 ? 127.572 22.361 -174.306 1.00 48.50 335 HIS A CA 1
ATOM 2854 C C . HIS A 1 335 ? 127.685 23.534 -175.304 1.00 48.50 335 HIS A C 1
ATOM 2856 O O . HIS A 1 335 ? 128.419 23.427 -176.285 1.00 48.50 335 HIS A O 1
ATOM 2862 N N . THR A 1 336 ? 127.012 24.675 -175.098 1.00 50.56 336 THR A N 1
ATOM 2863 C CA . THR A 1 336 ? 127.061 25.796 -176.071 1.00 50.56 336 THR A CA 1
ATOM 2864 C C . THR A 1 336 ? 128.061 26.899 -175.724 1.00 50.56 336 THR A C 1
ATOM 2866 O O . THR A 1 336 ? 128.517 27.576 -176.641 1.00 50.56 336 THR A O 1
ATOM 2869 N N . TYR A 1 337 ? 128.511 27.006 -174.465 1.00 49.72 337 TYR A N 1
ATOM 2870 C CA . TYR A 1 337 ? 129.658 27.851 -174.079 1.00 49.72 337 TYR A CA 1
ATOM 2871 C C . TYR A 1 337 ? 130.967 27.436 -174.797 1.00 49.72 337 TYR A C 1
ATOM 2873 O O . TYR A 1 337 ? 131.938 28.184 -174.786 1.00 49.72 337 TYR A O 1
ATOM 2881 N N . VAL A 1 338 ? 130.999 26.267 -175.460 1.00 56.38 338 VAL A N 1
ATOM 2882 C CA . VAL A 1 338 ? 132.205 25.692 -176.084 1.00 56.38 338 VAL A CA 1
ATOM 2883 C C . VAL A 1 338 ? 132.087 25.492 -177.606 1.00 56.38 338 VAL A C 1
ATOM 2885 O O . VAL A 1 338 ? 133.096 25.599 -178.297 1.00 56.38 338 VAL A O 1
ATOM 2888 N N . TYR A 1 339 ? 130.898 25.245 -178.180 1.00 47.25 339 TYR A N 1
ATOM 2889 C CA . TYR A 1 339 ? 130.831 24.781 -179.582 1.00 47.25 339 TYR A CA 1
ATOM 2890 C C . TYR A 1 339 ? 130.875 25.871 -180.677 1.00 47.25 339 TYR A C 1
ATOM 2892 O O . TYR A 1 339 ? 131.218 25.550 -181.808 1.00 47.25 339 TYR A O 1
ATOM 2900 N N . VAL A 1 340 ? 130.582 27.151 -180.396 1.00 47.25 340 VAL A N 1
ATOM 2901 C CA . VAL A 1 340 ? 130.756 28.239 -181.403 1.00 47.25 340 VAL A CA 1
ATOM 2902 C C . VAL A 1 340 ? 131.558 29.426 -180.858 1.00 47.25 340 VAL A C 1
ATOM 2904 O O . VAL A 1 340 ? 131.494 30.557 -181.335 1.00 47.25 340 VAL A O 1
ATOM 2907 N N . CYS A 1 341 ? 132.479 29.121 -179.942 1.00 49.12 341 CYS A N 1
ATOM 2908 C CA . CYS A 1 341 ? 133.863 29.503 -180.184 1.00 49.12 341 CYS A CA 1
ATOM 2909 C C . CYS A 1 341 ? 134.146 29.714 -181.687 1.00 49.12 341 CYS A C 1
ATOM 2911 O O . CYS A 1 341 ? 133.785 28.909 -182.544 1.00 49.12 341 CYS A O 1
ATOM 2913 N N . MET A 1 342 ? 134.927 30.745 -181.975 1.00 49.72 342 MET A N 1
ATOM 2914 C CA . MET A 1 342 ? 135.920 30.678 -183.047 1.00 49.72 342 MET A CA 1
ATOM 2915 C C . MET A 1 342 ? 135.473 30.777 -184.514 1.00 49.72 342 MET A C 1
ATOM 2917 O O . MET A 1 342 ? 136.348 30.843 -185.373 1.00 49.72 342 MET A O 1
ATOM 2921 N N . TYR A 1 343 ? 134.188 30.912 -184.834 1.00 37.34 343 TYR A N 1
ATOM 2922 C CA . TYR A 1 343 ? 133.741 31.341 -186.169 1.00 37.34 343 TYR A CA 1
ATOM 2923 C C . TYR A 1 343 ? 132.873 32.596 -185.977 1.00 37.34 343 TYR A C 1
ATOM 2925 O O . TYR A 1 343 ? 131.728 32.489 -185.578 1.00 37.34 343 TYR A O 1
ATOM 2933 N N . LYS A 1 344 ? 133.289 33.837 -186.230 1.00 41.91 344 LYS A N 1
ATOM 2934 C CA . LYS A 1 344 ? 134.159 34.284 -187.311 1.00 41.91 344 LYS A CA 1
ATOM 2935 C C . LYS A 1 344 ? 134.382 35.799 -187.146 1.00 41.91 344 LYS A C 1
ATOM 2937 O O . LYS A 1 344 ? 133.563 36.607 -187.565 1.00 41.91 344 LYS A O 1
ATOM 2942 N N . TYR A 1 345 ? 135.514 36.187 -186.560 1.00 50.25 345 TYR A N 1
ATOM 2943 C CA . TYR A 1 345 ? 136.283 37.305 -187.110 1.00 50.25 345 TYR A CA 1
ATOM 2944 C C . TYR A 1 345 ? 136.414 37.039 -188.625 1.00 50.25 345 TYR A C 1
ATOM 2946 O O . TYR A 1 345 ? 137.050 36.048 -188.960 1.00 50.25 345 TYR A O 1
ATOM 2954 N N . MET A 1 346 ? 135.762 37.802 -189.516 1.00 45.41 346 MET A N 1
ATOM 2955 C CA . MET A 1 346 ? 136.098 37.987 -190.950 1.00 45.41 346 MET A CA 1
ATOM 2956 C C . MET A 1 346 ? 134.896 38.586 -191.711 1.00 45.41 346 MET A C 1
ATOM 2958 O O . MET A 1 346 ? 133.913 37.882 -191.925 1.00 45.41 346 MET A O 1
ATOM 2962 N N . TYR A 1 347 ? 135.075 39.818 -192.205 1.00 40.00 347 TYR A N 1
ATOM 2963 C CA . TYR A 1 347 ? 134.326 40.549 -193.252 1.00 40.00 347 TYR A CA 1
ATOM 2964 C C . TYR A 1 347 ? 133.448 41.748 -192.832 1.00 40.00 347 TYR A C 1
ATOM 2966 O O . TYR A 1 347 ? 132.241 41.612 -192.675 1.00 40.00 347 TYR A O 1
ATOM 2974 N N . VAL A 1 348 ? 134.161 42.893 -192.778 1.00 42.84 348 VAL A N 1
ATOM 2975 C CA . VAL A 1 348 ? 133.851 44.297 -193.165 1.00 42.84 348 VAL A CA 1
ATOM 2976 C C . VAL A 1 348 ? 132.700 45.019 -192.476 1.00 42.84 348 VAL A C 1
ATOM 2978 O O . VAL A 1 348 ? 131.529 44.718 -192.778 1.00 42.84 348 VAL A O 1
#

Radius of gyration: 96.2 Å; chains: 1; bounding box: 187×93×264 Å

pLDDT: mean 76.61, std 12.66, range [37.34, 95.44]